Protein AF-A0ABD0UVG2-F1 (afdb_monomer)

Structure (mmCIF, N/CA/C/O backbone):
data_AF-A0ABD0UVG2-F1
#
_entry.id   AF-A0ABD0UVG2-F1
#
loop_
_atom_site.group_PDB
_atom_site.id
_atom_site.type_symbol
_atom_site.label_atom_id
_atom_site.label_alt_id
_atom_site.label_comp_id
_atom_site.label_asym_id
_atom_site.label_entity_id
_atom_site.label_seq_id
_atom_site.pdbx_PDB_ins_code
_atom_site.Cartn_x
_atom_site.Cartn_y
_atom_site.Cartn_z
_atom_site.occupancy
_atom_site.B_iso_or_equiv
_atom_site.auth_seq_id
_atom_site.auth_comp_id
_atom_site.auth_asym_id
_atom_site.auth_atom_id
_atom_site.pdbx_PDB_model_num
ATOM 1 N N . MET A 1 1 ? -1.537 7.803 19.491 1.00 72.62 1 MET A N 1
ATOM 2 C CA . MET A 1 1 ? -2.967 7.511 19.765 1.00 72.62 1 MET A CA 1
ATOM 3 C C . MET A 1 1 ? -3.827 8.510 19.017 1.00 72.62 1 MET A C 1
ATOM 5 O O . MET A 1 1 ? -3.391 9.643 18.845 1.00 72.62 1 MET A O 1
ATOM 9 N N . SER A 1 2 ? -5.019 8.106 18.587 1.00 80.31 2 SER A N 1
ATOM 10 C CA . SER A 1 2 ? -6.024 9.011 18.042 1.00 80.31 2 SER A CA 1
ATOM 11 C C . SER A 1 2 ? -6.599 9.919 19.125 1.00 80.31 2 SER A C 1
ATOM 13 O O . SER A 1 2 ? -6.627 9.557 20.301 1.00 80.31 2 SER A O 1
ATOM 15 N N . HIS A 1 3 ? -7.085 11.099 18.736 1.00 70.06 3 HIS A N 1
ATOM 16 C CA . HIS A 1 3 ? -7.661 12.062 19.682 1.00 70.06 3 HIS A CA 1
ATOM 17 C C . HIS A 1 3 ? -8.883 11.516 20.437 1.00 70.06 3 HIS A C 1
ATOM 19 O O . HIS A 1 3 ? -9.118 11.902 21.576 1.00 70.06 3 HIS A O 1
ATOM 25 N N . ASN A 1 4 ? -9.628 10.587 19.832 1.00 75.12 4 ASN A N 1
ATOM 26 C CA . ASN A 1 4 ? -10.769 9.904 20.450 1.00 75.12 4 ASN A CA 1
ATOM 27 C C . ASN A 1 4 ? -10.404 8.577 21.143 1.00 75.12 4 ASN A C 1
ATOM 29 O O . ASN A 1 4 ? -11.300 7.859 21.573 1.00 75.12 4 ASN A O 1
ATOM 33 N N . GLY A 1 5 ? -9.118 8.215 21.202 1.00 80.62 5 GLY A N 1
ATOM 34 C CA . GLY A 1 5 ? -8.639 6.997 21.858 1.00 80.62 5 GLY A CA 1
ATOM 35 C C . GLY A 1 5 ? -9.024 5.673 21.186 1.00 80.62 5 GLY A C 1
ATOM 36 O O . GLY A 1 5 ? -8.659 4.633 21.718 1.00 80.62 5 GLY A O 1
ATOM 37 N N . LYS A 1 6 ? -9.713 5.687 20.034 1.00 88.62 6 LYS A N 1
ATOM 38 C CA . LYS A 1 6 ? -10.176 4.478 19.324 1.00 88.62 6 LYS A CA 1
ATOM 39 C C . LYS A 1 6 ? -9.066 3.675 18.649 1.00 88.62 6 LYS A C 1
ATOM 41 O O . LYS A 1 6 ? -9.263 2.505 18.339 1.00 88.62 6 LYS A O 1
ATOM 46 N N . PHE A 1 7 ? -7.915 4.281 18.373 1.00 93.88 7 PHE A N 1
ATOM 47 C CA . PHE A 1 7 ? -6.782 3.570 17.788 1.00 93.88 7 PHE A CA 1
ATOM 48 C C . PHE A 1 7 ? -5.443 4.187 18.194 1.00 93.88 7 PHE A C 1
ATOM 50 O O . PHE A 1 7 ? -5.339 5.360 18.562 1.00 93.88 7 PHE A O 1
ATOM 57 N N . SER A 1 8 ? -4.381 3.399 18.112 1.00 96.12 8 SER A N 1
ATOM 58 C CA . SER A 1 8 ? -2.998 3.864 18.170 1.00 96.12 8 SER A CA 1
ATOM 59 C C . SER A 1 8 ? -2.251 3.372 16.940 1.00 96.12 8 SER A C 1
ATOM 61 O O . SER A 1 8 ? -2.665 2.419 16.292 1.00 96.12 8 SER A O 1
ATOM 63 N N . PHE A 1 9 ? -1.176 4.055 16.573 1.00 97.75 9 PHE A N 1
ATOM 64 C CA . PHE A 1 9 ? -0.365 3.655 15.436 1.00 97.75 9 PHE A CA 1
ATOM 65 C C . PHE A 1 9 ? 1.091 4.011 15.681 1.00 97.75 9 PHE A C 1
ATOM 67 O O . PHE A 1 9 ? 1.396 4.880 16.500 1.00 97.75 9 PHE A O 1
ATOM 74 N N . GLY A 1 10 ? 1.964 3.318 14.971 1.00 98.25 10 GLY A N 1
ATOM 75 C CA . GLY A 1 10 ? 3.403 3.494 15.003 1.00 98.25 10 GLY A CA 1
ATOM 76 C C . GLY A 1 10 ? 4.005 2.895 13.745 1.00 98.25 10 GLY A C 1
ATOM 77 O O . GLY A 1 10 ? 3.345 2.146 13.024 1.00 98.25 10 GLY A O 1
ATOM 78 N N . TYR A 1 11 ? 5.243 3.258 13.451 1.00 98.69 11 TYR A N 1
ATOM 79 C CA . TYR A 1 11 ? 5.918 2.802 12.248 1.00 98.69 11 TYR A CA 1
ATOM 80 C C . TYR A 1 11 ? 7.398 2.565 12.522 1.00 98.69 11 TYR A C 1
ATOM 82 O O . TYR A 1 11 ? 7.974 3.091 13.472 1.00 98.69 11 TYR A O 1
ATOM 90 N N . ALA A 1 12 ? 8.031 1.786 11.660 1.00 98.56 12 ALA A N 1
ATOM 91 C CA . ALA A 1 12 ? 9.472 1.631 11.628 1.00 98.56 12 ALA A CA 1
ATOM 92 C C . ALA A 1 12 ? 9.911 1.534 10.173 1.00 98.56 12 ALA A C 1
ATOM 94 O O . ALA A 1 12 ? 9.210 0.955 9.347 1.00 98.56 12 ALA A O 1
ATOM 95 N N . SER A 1 13 ? 11.054 2.131 9.860 1.00 98.06 13 SER A N 1
ATOM 96 C CA . SER A 1 13 ? 11.541 2.214 8.493 1.00 98.06 13 SER A CA 1
ATOM 97 C C . SER A 1 13 ? 13.067 2.150 8.483 1.00 98.06 13 SER A C 1
ATOM 99 O O . SER A 1 13 ? 13.725 2.783 9.315 1.00 98.06 13 SER A O 1
ATOM 101 N N . PHE A 1 14 ? 13.640 1.333 7.604 1.00 96.69 14 PHE A N 1
ATOM 102 C CA . PHE A 1 14 ? 15.073 1.060 7.555 1.00 96.69 14 PHE A CA 1
ATOM 103 C C . PHE A 1 14 ? 15.534 0.836 6.124 1.00 96.69 14 PHE A C 1
ATOM 105 O O . PHE A 1 14 ? 15.000 0.004 5.402 1.00 96.69 14 PHE A O 1
ATOM 112 N N . ARG A 1 15 ? 16.605 1.539 5.748 1.00 97.31 15 ARG A N 1
ATOM 113 C CA . ARG A 1 15 ? 17.217 1.439 4.417 1.00 97.31 15 ARG A CA 1
ATOM 114 C C . ARG A 1 15 ? 17.756 0.040 4.100 1.00 97.31 15 ARG A C 1
ATOM 116 O O . ARG A 1 15 ? 17.917 -0.312 2.934 1.00 97.31 15 ARG A O 1
ATOM 123 N N . GLY A 1 16 ? 18.111 -0.740 5.119 1.00 92.81 16 GLY A N 1
ATOM 124 C CA . GLY A 1 16 ? 18.737 -2.036 4.898 1.00 92.81 16 GLY A CA 1
ATOM 125 C C . GLY A 1 16 ? 20.062 -1.913 4.146 1.00 92.81 16 GLY A C 1
ATOM 126 O O . GLY A 1 16 ? 20.864 -0.999 4.381 1.00 92.81 16 GLY A O 1
ATOM 127 N N . LYS A 1 17 ? 20.291 -2.862 3.235 1.00 93.31 17 LYS A N 1
ATOM 128 C CA . LYS A 1 17 ? 21.516 -2.969 2.426 1.00 93.31 17 LYS A CA 1
ATOM 129 C C . LYS A 1 17 ? 21.462 -2.140 1.136 1.00 93.31 17 LYS A C 1
ATOM 131 O O . LYS A 1 17 ? 22.467 -2.079 0.427 1.00 93.31 17 LYS A O 1
ATOM 136 N N . ARG A 1 18 ? 20.326 -1.506 0.822 1.00 96.38 18 ARG A N 1
ATOM 137 C CA . ARG A 1 18 ? 20.169 -0.670 -0.375 1.00 96.38 18 ARG A CA 1
ATOM 138 C C . ARG A 1 18 ? 20.995 0.625 -0.271 1.00 96.38 18 ARG A C 1
ATOM 140 O O . ARG A 1 18 ? 21.232 1.130 0.832 1.00 96.38 18 ARG A O 1
ATOM 147 N N . PRO A 1 19 ? 21.447 1.188 -1.408 1.00 95.88 19 PRO A N 1
ATOM 148 C CA . PRO A 1 19 ? 22.209 2.438 -1.422 1.00 95.88 19 PRO A CA 1
ATOM 149 C C . PRO A 1 19 ? 21.354 3.663 -1.055 1.00 95.88 19 PRO A C 1
ATOM 151 O O . PRO A 1 19 ? 21.854 4.592 -0.415 1.00 95.88 19 PRO A O 1
ATOM 154 N N . SER A 1 20 ? 20.073 3.653 -1.425 1.00 97.00 20 SER A N 1
ATOM 155 C CA . SER A 1 20 ? 19.074 4.694 -1.165 1.00 97.00 20 SER A CA 1
ATOM 156 C C . SER A 1 20 ? 17.931 4.154 -0.304 1.00 97.00 20 SER A C 1
ATOM 158 O O . SER A 1 20 ? 17.738 2.942 -0.199 1.00 97.00 20 SER A O 1
ATOM 160 N N . MET A 1 21 ? 17.228 5.079 0.354 1.00 98.00 21 MET A N 1
ATOM 161 C CA . MET A 1 21 ? 15.922 4.831 0.955 1.00 98.00 21 MET A CA 1
ATOM 162 C C . MET A 1 21 ? 14.870 5.386 -0.003 1.00 98.00 21 MET A C 1
ATOM 164 O O . MET A 1 21 ? 14.834 6.599 -0.213 1.00 98.00 21 MET A O 1
ATOM 168 N N . GLU A 1 22 ? 14.108 4.501 -0.630 1.00 98.25 22 GLU A N 1
ATOM 169 C CA . GLU A 1 22 ? 13.074 4.816 -1.622 1.00 98.25 22 GLU A CA 1
ATOM 170 C C . GLU A 1 22 ? 11.668 4.515 -1.091 1.00 98.25 22 GLU A C 1
ATOM 172 O O . GLU A 1 22 ? 10.706 5.058 -1.629 1.00 98.25 22 GLU A O 1
ATOM 177 N N . ASP A 1 23 ? 11.563 3.774 0.018 1.00 98.69 23 ASP A N 1
ATOM 178 C CA . ASP A 1 23 ? 10.333 3.641 0.793 1.00 98.69 23 ASP A CA 1
ATOM 179 C C . ASP A 1 23 ? 9.934 4.944 1.498 1.00 98.69 23 ASP A C 1
ATOM 181 O O . ASP A 1 23 ? 10.747 5.636 2.125 1.00 98.69 23 ASP A O 1
ATOM 185 N N . PHE A 1 24 ? 8.628 5.188 1.526 1.00 98.69 24 PHE A N 1
ATOM 186 C CA . PHE A 1 24 ? 7.978 6.192 2.353 1.00 98.69 24 PHE A CA 1
ATOM 187 C C . PHE A 1 24 ? 6.789 5.589 3.102 1.00 98.69 24 PHE A C 1
ATOM 189 O O . PHE A 1 24 ? 6.249 4.541 2.759 1.00 98.69 24 PHE A O 1
ATOM 196 N N . TYR A 1 25 ? 6.341 6.297 4.131 1.00 98.62 25 TYR A N 1
ATOM 197 C CA . TYR A 1 25 ? 5.081 6.031 4.809 1.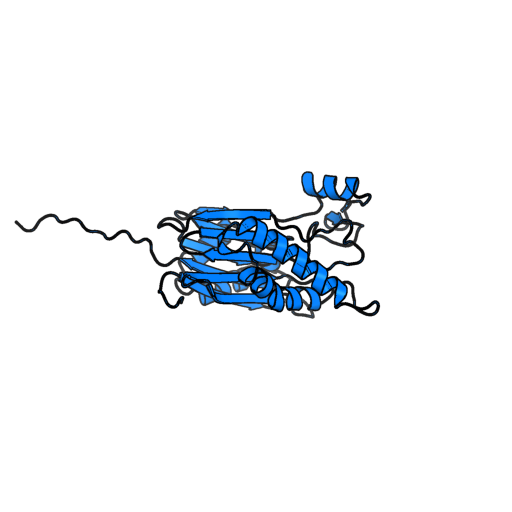00 98.62 25 TYR A CA 1
ATOM 198 C C . TYR A 1 25 ? 4.374 7.353 5.102 1.00 98.62 25 TYR A C 1
ATOM 200 O O . TYR A 1 25 ? 5.003 8.417 5.138 1.00 98.62 25 TYR A O 1
ATOM 208 N N . GLU A 1 26 ? 3.075 7.270 5.360 1.00 98.00 26 GLU A N 1
ATOM 209 C CA . GLU A 1 26 ? 2.272 8.380 5.862 1.00 98.00 26 GLU A CA 1
ATOM 210 C C . GLU A 1 26 ? 1.333 7.867 6.955 1.00 98.00 26 GLU A C 1
ATOM 212 O O . GLU A 1 26 ? 0.691 6.830 6.796 1.00 98.00 26 GLU A O 1
ATOM 217 N N . THR A 1 27 ? 1.271 8.584 8.077 1.00 96.88 27 THR A N 1
ATOM 218 C CA . THR A 1 27 ? 0.314 8.315 9.156 1.00 96.88 27 THR A CA 1
ATOM 219 C C . THR A 1 27 ? -0.308 9.641 9.582 1.00 96.88 27 THR A C 1
ATOM 221 O O . THR A 1 27 ? 0.328 10.472 10.228 1.00 96.88 27 THR A O 1
ATOM 224 N N . ARG A 1 28 ? -1.555 9.869 9.172 1.00 94.44 28 ARG A N 1
ATOM 225 C CA . ARG A 1 28 ? -2.267 11.137 9.344 1.00 94.44 28 ARG A CA 1
ATOM 226 C C . ARG A 1 28 ? -3.621 10.887 9.989 1.00 94.44 28 ARG A C 1
ATOM 228 O O . ARG A 1 28 ? -4.312 9.924 9.671 1.00 94.44 28 ARG A O 1
ATOM 235 N N . ILE A 1 29 ? -4.002 11.778 10.896 1.00 95.06 29 ILE A N 1
ATOM 236 C CA . ILE A 1 29 ? -5.378 11.892 11.376 1.00 95.06 29 ILE A CA 1
ATOM 237 C C . ILE A 1 29 ? -5.939 13.186 10.808 1.00 95.06 29 ILE A C 1
ATOM 239 O O . ILE A 1 29 ? -5.277 14.220 10.880 1.00 95.06 29 ILE A O 1
ATOM 243 N N . ASP A 1 30 ? -7.147 13.119 10.266 1.00 92.69 30 ASP A N 1
ATOM 244 C CA . ASP A 1 30 ? -7.873 14.277 9.762 1.00 92.69 30 ASP A CA 1
ATOM 245 C C . ASP A 1 30 ? -9.304 14.337 10.308 1.00 92.69 30 ASP A C 1
ATOM 247 O O . ASP A 1 30 ? -9.772 13.403 10.966 1.00 92.69 30 ASP A O 1
ATOM 251 N N . GLY A 1 31 ? -9.988 15.448 10.045 1.00 88.62 31 GLY A N 1
ATOM 252 C CA . GLY A 1 31 ? -11.407 15.639 10.316 1.00 88.62 31 GLY A CA 1
ATOM 253 C C . GLY A 1 31 ? -12.158 15.978 9.032 1.00 88.62 31 GLY A C 1
ATOM 254 O O . GLY A 1 31 ? -11.899 17.019 8.434 1.00 88.62 31 GLY A O 1
ATOM 255 N N . VAL A 1 32 ? -13.113 15.139 8.629 1.00 86.19 32 VAL A N 1
ATOM 256 C CA . VAL A 1 32 ? -13.974 15.391 7.462 1.00 86.19 32 VAL A CA 1
ATOM 257 C C . VAL A 1 32 ? -15.425 15.424 7.923 1.00 86.19 32 VAL A C 1
ATOM 259 O O . VAL A 1 32 ? -15.900 14.466 8.520 1.00 86.19 32 VAL A O 1
ATOM 262 N N . ASP A 1 33 ? -16.115 16.546 7.703 1.00 83.69 33 ASP A N 1
ATOM 263 C CA . ASP A 1 33 ? -17.507 16.771 8.132 1.00 83.69 33 ASP A CA 1
ATOM 264 C C . ASP A 1 33 ? -17.783 16.439 9.617 1.00 83.69 33 ASP A C 1
ATOM 266 O O . ASP A 1 33 ? -18.879 16.039 9.999 1.00 83.69 33 ASP A O 1
ATOM 270 N N . GLY A 1 34 ? -16.778 16.639 10.479 1.00 82.25 34 GLY A N 1
ATOM 271 C CA . GLY A 1 34 ? -16.857 16.363 11.919 1.00 82.25 34 GLY A CA 1
ATOM 272 C C . GLY A 1 34 ? -16.498 14.928 12.323 1.00 82.25 34 GLY A C 1
ATOM 273 O O . GLY A 1 34 ? -16.365 14.665 13.518 1.00 82.25 34 GLY A O 1
ATOM 274 N N . GLU A 1 35 ? -16.268 14.029 11.363 1.00 85.06 35 GLU A N 1
ATOM 275 C CA . GLU A 1 35 ? -15.797 12.664 11.600 1.00 85.06 35 GLU A CA 1
ATOM 276 C C . GLU A 1 35 ? -14.268 12.592 11.609 1.00 85.06 35 GLU A C 1
ATOM 278 O O . GLU A 1 35 ? -13.589 13.189 10.771 1.00 85.06 35 GLU A O 1
ATOM 283 N N . ILE A 1 36 ? -13.714 11.829 12.555 1.00 90.69 36 ILE A N 1
ATOM 284 C CA . ILE A 1 36 ? -12.272 11.565 12.620 1.00 90.69 36 ILE A CA 1
ATOM 285 C C . ILE A 1 36 ? -11.919 10.509 11.575 1.00 90.69 36 ILE A C 1
ATOM 287 O O . ILE A 1 36 ? -12.454 9.399 11.608 1.00 90.69 36 ILE A O 1
ATOM 291 N N . VAL A 1 37 ? -10.962 10.837 10.709 1.00 95.06 37 VAL A N 1
ATOM 292 C CA . VAL A 1 37 ? -10.460 9.960 9.651 1.00 95.06 37 VAL A CA 1
ATOM 293 C C . VAL A 1 37 ? -9.016 9.561 9.949 1.00 95.06 37 VAL A C 1
ATOM 295 O O . VAL A 1 37 ? -8.156 10.420 10.143 1.00 95.06 37 VAL A O 1
ATOM 298 N N . GLY A 1 38 ? -8.736 8.259 9.988 1.00 97.44 38 GLY A N 1
ATOM 299 C CA . GLY A 1 38 ? -7.373 7.721 10.046 1.00 97.44 38 GLY A CA 1
ATOM 300 C C . GLY A 1 38 ? -6.858 7.391 8.647 1.00 97.44 38 GLY A C 1
ATOM 301 O O . GLY A 1 38 ? -7.554 6.726 7.887 1.00 97.44 38 GLY A O 1
ATOM 302 N N . LEU A 1 39 ? -5.656 7.847 8.303 1.00 98.38 39 LEU A N 1
ATOM 303 C CA . LEU A 1 39 ? -5.043 7.685 6.984 1.00 98.38 39 LEU A CA 1
ATOM 304 C C . LEU A 1 39 ? -3.641 7.099 7.161 1.00 98.38 39 LEU A C 1
ATOM 306 O O . LEU A 1 39 ? -2.770 7.735 7.757 1.00 98.38 39 LEU A O 1
ATOM 310 N N . PHE A 1 40 ? -3.424 5.888 6.659 1.00 98.81 40 PHE A N 1
ATOM 311 C CA . PHE A 1 40 ? -2.176 5.146 6.836 1.00 98.81 40 PHE A CA 1
ATOM 312 C C . PHE A 1 40 ? -1.702 4.595 5.501 1.00 98.81 40 PHE A C 1
ATOM 314 O O . PHE A 1 40 ? -2.506 4.034 4.764 1.00 98.81 40 PHE A O 1
ATOM 321 N N . GLY A 1 41 ? -0.421 4.734 5.178 1.00 98.75 41 GLY A N 1
ATOM 322 C CA . GLY A 1 41 ? 0.119 4.243 3.915 1.00 98.75 41 GLY A CA 1
ATOM 323 C C . GLY A 1 41 ? 1.580 3.838 4.006 1.00 98.75 41 GLY A C 1
ATOM 324 O O . GLY A 1 41 ? 2.347 4.460 4.741 1.00 98.75 41 GLY A O 1
ATOM 325 N N . VAL A 1 42 ? 1.941 2.814 3.236 1.00 98.94 42 VAL A N 1
ATOM 326 C CA . VAL A 1 42 ? 3.318 2.442 2.896 1.00 98.94 42 VAL A CA 1
ATOM 327 C C . VAL A 1 42 ? 3.468 2.528 1.381 1.00 98.94 42 VAL A C 1
ATOM 329 O O . VAL A 1 42 ? 2.596 2.063 0.645 1.00 98.94 42 VAL A O 1
ATOM 332 N N . PHE A 1 43 ? 4.555 3.154 0.940 1.00 98.88 43 PHE A N 1
ATOM 333 C CA . PHE A 1 43 ? 4.854 3.439 -0.458 1.00 98.88 43 PHE A CA 1
ATOM 334 C C . PHE A 1 43 ? 6.271 2.957 -0.748 1.00 98.88 43 PHE A C 1
ATOM 336 O O . PHE A 1 43 ? 7.231 3.620 -0.361 1.00 98.88 43 PHE A O 1
ATOM 343 N N . ASP A 1 44 ? 6.397 1.794 -1.376 1.00 98.81 44 ASP A N 1
ATOM 344 C CA . ASP A 1 44 ? 7.690 1.253 -1.804 1.00 98.81 44 ASP A CA 1
ATOM 345 C C . ASP A 1 44 ? 8.067 1.892 -3.140 1.00 98.81 44 ASP A C 1
ATOM 347 O O . ASP A 1 44 ? 7.253 1.888 -4.068 1.00 98.81 44 ASP A O 1
ATOM 351 N N . GLY A 1 45 ? 9.226 2.539 -3.208 1.00 98.50 45 GLY A N 1
ATOM 352 C CA . GLY A 1 45 ? 9.683 3.269 -4.383 1.00 98.50 45 GLY A CA 1
ATOM 353 C C . GLY A 1 45 ? 10.705 2.477 -5.187 1.00 98.50 45 GLY A C 1
ATOM 354 O O . GLY A 1 45 ? 11.631 1.891 -4.636 1.00 98.50 45 GLY A O 1
ATOM 355 N N . HIS A 1 46 ? 10.611 2.551 -6.514 1.00 97.62 46 HIS A N 1
ATOM 356 C CA . HIS A 1 46 ? 11.594 1.957 -7.418 1.00 97.62 46 HIS A CA 1
ATOM 357 C C . HIS A 1 46 ? 11.984 2.916 -8.540 1.00 97.62 46 HIS A C 1
ATOM 359 O O . HIS A 1 46 ? 11.224 3.787 -8.960 1.00 97.62 46 HIS A O 1
ATOM 365 N N . GLY A 1 47 ? 13.212 2.772 -9.046 1.00 95.25 47 GLY A N 1
ATOM 366 C CA . GLY A 1 47 ? 13.751 3.694 -10.054 1.00 95.25 47 GLY A CA 1
ATOM 367 C C . GLY A 1 47 ? 14.068 5.094 -9.499 1.00 95.25 47 GLY A C 1
ATOM 368 O O . GLY A 1 47 ? 14.385 6.006 -10.271 1.00 95.25 47 GLY A O 1
ATOM 369 N N . GLY A 1 48 ? 14.048 5.254 -8.171 1.00 95.50 48 GLY A N 1
ATOM 370 C CA . GLY A 1 48 ? 14.219 6.510 -7.450 1.00 95.50 48 GLY A CA 1
ATOM 371 C C . GLY A 1 48 ? 13.027 6.846 -6.546 1.00 95.50 48 GLY A C 1
ATOM 372 O O . GLY A 1 48 ? 11.880 6.555 -6.852 1.00 95.50 48 GLY A O 1
ATOM 373 N N . ALA A 1 49 ? 13.296 7.581 -5.468 1.00 96.44 49 ALA A N 1
ATOM 374 C CA . ALA A 1 49 ? 12.326 7.954 -4.430 1.00 96.44 49 ALA A CA 1
ATOM 375 C C . ALA A 1 49 ? 11.171 8.887 -4.870 1.00 96.44 49 ALA A C 1
ATOM 377 O O . ALA A 1 49 ? 10.217 9.082 -4.121 1.00 96.44 49 ALA A O 1
ATOM 378 N N . ARG A 1 50 ? 11.248 9.507 -6.057 1.00 96.44 50 ARG A N 1
ATOM 379 C CA . ARG A 1 50 ? 10.362 10.624 -6.453 1.00 96.44 50 ARG A CA 1
ATOM 380 C C . ARG A 1 50 ? 8.887 10.241 -6.511 1.00 96.44 50 ARG A C 1
ATOM 382 O O . ARG A 1 50 ? 8.051 11.021 -6.068 1.00 96.44 50 ARG A O 1
ATOM 389 N N . ALA A 1 51 ? 8.572 9.074 -7.073 1.00 97.94 51 ALA A N 1
ATOM 390 C CA . ALA A 1 51 ? 7.190 8.623 -7.196 1.00 97.94 51 ALA A CA 1
ATOM 391 C C . ALA A 1 51 ? 6.584 8.353 -5.813 1.00 97.94 51 ALA A C 1
ATOM 393 O O . ALA A 1 51 ? 5.533 8.901 -5.494 1.00 97.94 51 ALA A O 1
ATOM 394 N N . ALA A 1 52 ? 7.285 7.595 -4.967 1.00 98.56 52 ALA A N 1
ATOM 395 C CA . ALA A 1 52 ? 6.839 7.279 -3.612 1.00 98.56 52 ALA A CA 1
ATOM 396 C C . ALA A 1 52 ? 6.669 8.541 -2.749 1.00 98.56 52 ALA A C 1
ATOM 398 O O . ALA A 1 52 ? 5.651 8.709 -2.073 1.00 98.56 52 ALA A O 1
ATOM 399 N N . GLU A 1 53 ? 7.616 9.481 -2.835 1.00 98.25 53 GLU A N 1
ATOM 400 C CA . GLU A 1 53 ? 7.529 10.773 -2.151 1.00 98.25 53 GLU A CA 1
ATOM 401 C C . GLU A 1 53 ? 6.319 11.593 -2.623 1.00 98.25 53 GLU A C 1
ATOM 403 O O . GLU A 1 53 ? 5.593 12.160 -1.802 1.00 98.25 53 GLU A O 1
ATOM 408 N N . TYR A 1 54 ? 6.064 11.629 -3.934 1.00 98.44 54 TYR A N 1
ATOM 409 C CA . TYR A 1 54 ? 4.917 12.336 -4.498 1.00 98.44 54 TYR A CA 1
ATOM 410 C C . TYR A 1 54 ? 3.593 11.716 -4.038 1.00 98.44 54 TYR A C 1
ATOM 412 O O . TYR A 1 54 ? 2.700 12.421 -3.566 1.00 98.44 54 TYR A O 1
ATOM 420 N N . VAL A 1 55 ? 3.464 10.389 -4.126 1.00 98.69 55 VAL A N 1
ATOM 421 C CA . VAL A 1 55 ? 2.254 9.674 -3.699 1.00 98.69 55 VAL A CA 1
ATOM 422 C C . VAL A 1 55 ? 1.980 9.940 -2.220 1.00 98.69 55 VAL A C 1
ATOM 424 O O . VAL A 1 55 ? 0.867 10.340 -1.878 1.00 98.69 55 VAL A O 1
ATOM 427 N N . LYS A 1 56 ? 3.002 9.844 -1.360 1.00 98.38 56 LYS A N 1
ATOM 428 C CA . LYS A 1 56 ? 2.905 10.194 0.064 1.00 98.38 56 LYS A CA 1
ATOM 429 C C . LYS A 1 56 ? 2.331 11.602 0.281 1.00 98.38 56 LYS A C 1
ATOM 431 O O . LYS A 1 56 ? 1.433 11.784 1.100 1.00 98.38 56 LYS A O 1
ATOM 436 N N . GLN A 1 57 ? 2.842 12.603 -0.438 1.00 98.19 57 GLN A N 1
ATOM 437 C CA . GLN A 1 57 ? 2.462 14.010 -0.246 1.00 98.19 57 GLN A CA 1
ATOM 438 C C . GLN A 1 57 ? 1.047 14.334 -0.753 1.00 98.19 57 GLN A C 1
ATOM 440 O O . GLN A 1 57 ? 0.359 15.189 -0.184 1.00 98.19 57 GLN A O 1
ATOM 445 N N . HIS A 1 58 ? 0.604 13.668 -1.821 1.00 98.62 58 HIS A N 1
ATOM 446 C CA . HIS A 1 58 ? -0.574 14.089 -2.578 1.00 98.62 58 HIS A CA 1
ATOM 447 C C . HIS A 1 58 ? -1.781 13.157 -2.442 1.00 98.62 58 HIS A C 1
ATOM 449 O O . HIS A 1 58 ? -2.910 13.651 -2.442 1.00 98.62 58 HIS A O 1
ATOM 455 N N . LEU A 1 59 ? -1.583 11.845 -2.272 1.00 98.75 59 LEU A N 1
ATOM 456 C CA . LEU A 1 59 ? -2.661 10.857 -2.384 1.00 98.75 59 LEU A CA 1
ATOM 457 C C . LEU A 1 59 ? -3.798 11.098 -1.388 1.00 98.75 59 LEU A C 1
ATOM 459 O O . LEU A 1 59 ? -4.959 11.226 -1.777 1.00 98.75 59 LEU A O 1
ATOM 463 N N . PHE A 1 60 ? -3.472 11.213 -0.099 1.00 98.44 60 PHE A N 1
ATOM 464 C CA . PHE A 1 60 ? -4.496 11.430 0.921 1.00 98.44 60 PHE A CA 1
ATOM 465 C C . PHE A 1 60 ? -5.160 12.797 0.812 1.00 98.44 60 PHE A C 1
ATOM 467 O O . PHE A 1 60 ? -6.362 12.903 1.032 1.00 98.44 60 PHE A O 1
ATOM 474 N N . SER A 1 61 ? -4.421 13.828 0.402 1.00 97.69 61 SER A N 1
ATOM 475 C CA . SER A 1 61 ? -4.995 15.150 0.139 1.00 97.69 61 SER A CA 1
ATOM 476 C C . SER A 1 61 ? -5.972 15.113 -1.043 1.00 97.69 61 SER A C 1
ATOM 478 O O . SER A 1 61 ? -7.033 15.730 -0.978 1.00 97.69 61 SER A O 1
ATOM 480 N N . ASN A 1 62 ? -5.661 14.360 -2.100 1.00 98.38 62 ASN A N 1
ATOM 481 C CA . ASN A 1 62 ? -6.565 14.143 -3.229 1.00 98.38 62 ASN A CA 1
ATOM 482 C C . ASN A 1 62 ? -7.823 13.360 -2.820 1.00 98.38 62 ASN A C 1
ATOM 484 O O . ASN A 1 62 ? -8.906 13.660 -3.323 1.00 98.38 62 ASN A O 1
ATOM 488 N N . LEU A 1 63 ? -7.696 12.413 -1.885 1.00 98.31 63 LEU A N 1
ATOM 489 C CA . LEU A 1 63 ? -8.808 11.618 -1.365 1.00 98.31 63 LEU A CA 1
ATOM 490 C C . LEU A 1 63 ? -9.760 12.423 -0.469 1.00 98.31 63 LEU A C 1
ATOM 492 O O . LEU A 1 63 ? -10.958 12.449 -0.737 1.00 98.31 63 LEU A O 1
ATOM 496 N N . ILE A 1 64 ? -9.257 13.081 0.581 1.00 96.75 64 ILE A N 1
ATOM 497 C CA . ILE A 1 64 ? -10.118 13.777 1.561 1.00 96.75 64 ILE A CA 1
ATOM 498 C C . ILE A 1 64 ? -10.901 14.937 0.935 1.00 96.75 64 ILE A C 1
ATOM 500 O O . ILE A 1 64 ? -12.001 15.251 1.371 1.00 96.75 64 ILE A O 1
ATOM 504 N N . ASN A 1 65 ? -10.346 15.559 -0.109 1.00 96.00 65 ASN A N 1
ATOM 505 C CA . ASN A 1 65 ? -10.995 16.647 -0.840 1.00 96.00 65 ASN A CA 1
ATOM 506 C C . ASN A 1 65 ? -11.884 16.139 -1.989 1.00 96.00 65 ASN A C 1
ATOM 508 O O . ASN A 1 65 ? -12.409 16.942 -2.765 1.00 96.00 65 ASN A O 1
ATOM 512 N N . HIS A 1 66 ? -12.027 14.821 -2.158 1.00 97.62 66 HIS A N 1
ATOM 513 C CA . HIS A 1 66 ? -12.806 14.259 -3.249 1.00 97.62 66 HIS A CA 1
ATOM 514 C C . HIS A 1 66 ? -14.316 14.432 -2.993 1.00 97.62 66 HIS A C 1
ATOM 516 O O . HIS A 1 66 ? -14.796 14.048 -1.927 1.00 97.62 66 HIS A O 1
ATOM 522 N N . PRO A 1 67 ? -15.122 14.900 -3.970 1.00 96.38 67 PRO A N 1
ATOM 523 C CA . PRO A 1 67 ? -16.561 15.129 -3.775 1.00 96.38 67 PRO A CA 1
ATOM 524 C C . PRO A 1 67 ? -17.357 13.886 -3.357 1.00 96.38 67 PRO A C 1
ATOM 526 O O . PRO A 1 67 ? -18.425 13.997 -2.759 1.00 96.38 67 PRO A O 1
ATOM 529 N N . LYS A 1 68 ? -16.848 12.693 -3.690 1.00 97.12 68 LYS A N 1
ATOM 530 C CA . LYS A 1 68 ? -17.470 11.415 -3.322 1.00 97.12 68 LYS A CA 1
ATOM 531 C C . LYS A 1 68 ? -16.984 10.845 -1.988 1.00 97.12 68 LYS A C 1
ATOM 533 O O . LYS A 1 68 ? -17.438 9.771 -1.627 1.00 97.12 68 LYS A O 1
ATOM 538 N N . PHE A 1 69 ? -16.093 11.513 -1.250 1.00 96.69 69 PHE A N 1
ATOM 539 C CA . PHE A 1 69 ? -15.493 10.947 -0.034 1.00 96.69 69 PHE A CA 1
ATOM 540 C C . PHE A 1 69 ? -16.549 10.434 0.967 1.00 96.69 69 PHE A C 1
ATOM 542 O O . PHE A 1 69 ? -16.462 9.294 1.411 1.00 96.69 69 PHE A O 1
ATOM 549 N N . ASN A 1 70 ? -17.603 11.216 1.228 1.00 93.50 70 ASN A N 1
ATOM 550 C CA . ASN A 1 70 ? -18.668 10.840 2.173 1.00 93.50 70 ASN A CA 1
ATOM 551 C C . ASN A 1 70 ? -19.813 10.017 1.562 1.00 93.50 70 ASN A C 1
ATOM 553 O O . ASN A 1 70 ? -20.621 9.456 2.297 1.00 93.50 70 ASN A O 1
ATOM 557 N N . THR A 1 71 ? -19.919 9.949 0.232 1.00 95.00 71 THR A N 1
ATOM 558 C CA . THR A 1 71 ? -21.061 9.313 -0.457 1.00 95.00 71 THR A CA 1
ATOM 559 C C . THR A 1 71 ? -20.701 7.983 -1.109 1.00 95.00 71 THR A C 1
ATOM 561 O O . THR A 1 71 ? -21.498 7.051 -1.078 1.00 95.00 71 THR A O 1
ATOM 564 N N . ASP A 1 72 ? -19.497 7.878 -1.664 1.00 97.31 72 ASP A N 1
ATOM 565 C CA . ASP A 1 72 ? -18.938 6.683 -2.285 1.00 97.31 72 ASP A CA 1
ATOM 566 C C . ASP A 1 72 ? -17.406 6.717 -2.172 1.00 97.31 72 ASP A C 1
ATOM 568 O O . ASP A 1 72 ? -16.671 7.083 -3.097 1.00 97.31 72 ASP A O 1
ATOM 572 N N . ILE A 1 73 ? -16.927 6.351 -0.983 1.00 97.06 73 ILE A N 1
ATOM 573 C CA . ILE A 1 73 ? -15.505 6.382 -0.641 1.00 97.06 73 ILE A CA 1
ATOM 574 C C . ILE A 1 73 ? -14.665 5.423 -1.499 1.00 97.06 73 ILE A C 1
ATOM 576 O O . ILE A 1 73 ? -13.504 5.720 -1.760 1.00 97.06 73 ILE A O 1
ATOM 580 N N . LYS A 1 74 ? -15.226 4.310 -1.998 1.00 98.44 74 LYS A N 1
ATOM 581 C CA . LYS A 1 74 ? -14.486 3.380 -2.872 1.00 98.44 74 LYS A CA 1
ATOM 582 C C . LYS A 1 74 ? -14.193 4.029 -4.216 1.00 98.44 74 LYS A C 1
ATOM 584 O O . LYS A 1 74 ? -13.041 4.031 -4.646 1.00 98.44 74 LYS A O 1
ATOM 589 N N . SER A 1 75 ? -15.201 4.661 -4.822 1.00 98.44 75 SER A N 1
ATOM 590 C CA . SER A 1 75 ? -14.986 5.480 -6.018 1.00 98.44 75 SER A CA 1
ATOM 591 C C . SER A 1 75 ? -14.023 6.633 -5.741 1.00 98.44 75 SER A C 1
ATOM 593 O O . SER A 1 75 ? -13.150 6.899 -6.557 1.00 98.44 75 SER A O 1
ATOM 595 N N . ALA A 1 76 ? -14.131 7.297 -4.584 1.00 98.50 76 ALA A N 1
ATOM 596 C CA . ALA A 1 76 ? -13.215 8.376 -4.216 1.00 98.50 76 ALA A CA 1
ATOM 597 C C . ALA A 1 76 ? -11.753 7.911 -4.106 1.00 98.50 76 ALA A C 1
ATOM 599 O O . ALA A 1 76 ? -10.862 8.624 -4.559 1.00 98.50 76 ALA A O 1
ATOM 600 N N . ILE A 1 77 ? -11.504 6.724 -3.545 1.00 98.75 77 ILE A N 1
ATOM 601 C CA . ILE A 1 77 ? -10.170 6.116 -3.484 1.00 98.75 77 ILE A CA 1
ATOM 602 C C . ILE A 1 77 ? -9.657 5.828 -4.897 1.00 98.75 77 ILE A C 1
ATOM 604 O O . ILE A 1 77 ? -8.572 6.290 -5.241 1.00 98.75 77 ILE A O 1
ATOM 608 N N . ALA A 1 78 ? -10.432 5.134 -5.735 1.00 98.75 78 ALA A N 1
ATOM 609 C CA . ALA A 1 78 ? -10.018 4.829 -7.106 1.00 98.75 78 ALA A CA 1
ATOM 610 C C . ALA A 1 78 ? -9.725 6.105 -7.925 1.00 98.75 78 ALA A C 1
ATOM 612 O O . ALA A 1 78 ? -8.682 6.208 -8.577 1.00 98.75 78 ALA A O 1
ATOM 613 N N . ASP A 1 79 ? -10.598 7.114 -7.829 1.00 98.75 79 ASP A N 1
ATOM 614 C CA . ASP A 1 79 ? -10.436 8.413 -8.489 1.00 98.75 79 ASP A CA 1
ATOM 615 C C . ASP A 1 79 ? -9.188 9.155 -7.959 1.00 98.75 79 ASP A C 1
ATOM 617 O O . ASP A 1 79 ? -8.418 9.715 -8.744 1.00 98.75 79 ASP A O 1
ATOM 621 N N . ALA A 1 80 ? -8.930 9.129 -6.644 1.00 98.81 80 ALA A N 1
ATOM 622 C CA . ALA A 1 80 ? -7.762 9.768 -6.034 1.00 98.81 80 ALA A CA 1
ATOM 623 C C . ALA A 1 80 ? -6.438 9.104 -6.445 1.00 98.81 80 ALA A C 1
ATOM 625 O O . ALA A 1 80 ? -5.463 9.813 -6.708 1.00 98.81 80 ALA A O 1
ATOM 626 N N . TYR A 1 81 ? -6.402 7.772 -6.547 1.00 98.81 81 TYR A N 1
ATOM 627 C CA . TYR A 1 81 ? -5.244 7.019 -7.040 1.00 98.81 81 TYR A CA 1
ATOM 628 C C . TYR A 1 81 ? -4.918 7.416 -8.486 1.00 98.81 81 TYR A C 1
ATOM 630 O O . TYR A 1 81 ? -3.826 7.915 -8.767 1.00 98.81 81 TYR A O 1
ATOM 638 N N . ASN A 1 82 ? -5.901 7.315 -9.385 1.00 98.56 82 ASN A N 1
ATOM 639 C CA . ASN A 1 82 ? -5.744 7.675 -10.797 1.00 98.56 82 ASN A CA 1
ATOM 640 C C . ASN A 1 82 ? -5.355 9.147 -10.995 1.00 98.56 82 ASN A C 1
ATOM 642 O O . ASN A 1 82 ? -4.522 9.478 -11.847 1.00 98.56 82 ASN A O 1
ATOM 646 N N . ARG A 1 83 ? -5.943 10.047 -10.199 1.00 98.62 83 ARG A N 1
ATOM 647 C CA . ARG A 1 83 ? -5.611 11.473 -10.218 1.00 98.62 83 ARG A CA 1
ATOM 648 C C . ARG A 1 83 ? -4.167 11.715 -9.791 1.00 98.62 83 ARG A C 1
ATOM 650 O O . ARG A 1 83 ? -3.458 12.429 -10.492 1.00 98.62 83 ARG A O 1
ATOM 657 N N . THR A 1 84 ? -3.737 11.114 -8.684 1.00 98.81 84 THR A N 1
ATOM 658 C CA . THR A 1 84 ? -2.382 11.288 -8.140 1.00 98.81 84 THR A CA 1
ATOM 659 C C . THR A 1 84 ? -1.327 10.768 -9.115 1.00 98.81 84 THR A C 1
ATOM 661 O O . THR A 1 84 ? -0.340 11.453 -9.369 1.00 98.81 84 THR A O 1
ATOM 664 N N . ASP A 1 85 ? -1.573 9.612 -9.736 1.00 98.69 85 ASP A N 1
ATOM 665 C CA . ASP A 1 85 ? -0.720 9.060 -10.792 1.00 98.69 85 ASP A CA 1
ATOM 666 C C . ASP A 1 85 ? -0.630 10.000 -12.006 1.00 98.69 85 ASP A C 1
ATOM 668 O O . ASP A 1 85 ? 0.459 10.356 -12.460 1.00 98.69 85 ASP A O 1
ATOM 672 N N . SER A 1 86 ? -1.775 10.493 -12.485 1.00 98.00 86 SER A N 1
ATOM 673 C CA . SER A 1 86 ? -1.831 11.430 -13.614 1.00 98.00 86 SER A CA 1
ATOM 674 C C . SER A 1 86 ? -1.116 12.754 -13.324 1.00 98.00 86 SER A C 1
ATOM 676 O O . SER A 1 86 ? -0.473 13.319 -14.210 1.00 98.00 86 SER A O 1
ATOM 678 N N . GLU A 1 87 ? -1.242 13.282 -12.106 1.00 97.88 87 GLU A N 1
ATOM 679 C CA . GLU A 1 87 ? -0.572 14.510 -11.671 1.00 97.88 87 GLU A CA 1
ATOM 680 C C . GLU A 1 87 ? 0.948 14.303 -11.559 1.00 97.88 87 GLU A C 1
ATOM 682 O O . GLU A 1 87 ? 1.706 15.117 -12.098 1.00 97.88 87 GLU A O 1
ATOM 687 N N . PHE A 1 88 ? 1.397 13.176 -10.991 1.00 97.50 88 PHE A N 1
ATOM 688 C CA . PHE A 1 88 ? 2.813 12.800 -10.960 1.00 97.50 88 PHE A CA 1
ATOM 689 C C . PHE A 1 88 ? 3.396 12.723 -12.377 1.00 97.50 88 PHE A C 1
ATOM 691 O O . PHE A 1 88 ? 4.362 13.422 -12.694 1.00 97.50 88 PHE A O 1
ATOM 698 N N . LEU A 1 89 ? 2.755 11.971 -13.278 1.00 95.88 89 LEU A N 1
ATOM 699 C CA . LEU A 1 89 ? 3.201 11.812 -14.664 1.00 95.88 89 LEU A CA 1
ATOM 700 C C . LEU A 1 89 ? 3.236 13.129 -15.457 1.00 95.88 89 LEU A C 1
ATOM 702 O O . LEU A 1 89 ? 3.981 13.224 -16.431 1.00 95.88 89 LEU A O 1
ATOM 706 N N . ARG A 1 90 ? 2.453 14.145 -15.078 1.00 94.56 90 ARG A N 1
ATOM 707 C CA . ARG A 1 90 ? 2.511 15.489 -15.687 1.00 94.56 90 ARG A CA 1
ATOM 708 C C . ARG A 1 90 ? 3.600 16.374 -15.086 1.00 94.56 90 ARG A C 1
ATOM 710 O O . ARG A 1 90 ? 4.098 17.258 -15.776 1.00 94.56 90 ARG A O 1
ATOM 717 N N . SER A 1 91 ? 3.933 16.172 -13.812 1.00 90.38 91 SER A N 1
ATOM 718 C CA . SER A 1 91 ? 4.971 16.937 -13.104 1.00 90.38 91 SER A CA 1
ATOM 719 C C . SER A 1 91 ? 6.393 16.560 -13.538 1.00 90.38 91 SER A C 1
ATOM 721 O O . SER A 1 91 ? 7.328 17.358 -13.478 1.00 90.38 91 SER A O 1
ATOM 723 N N . GLU A 1 92 ? 6.544 15.328 -13.999 1.00 85.31 92 GLU A N 1
ATOM 724 C CA . GLU A 1 92 ? 7.787 14.729 -14.451 1.00 85.31 92 GLU A CA 1
ATOM 725 C C . GLU A 1 92 ? 8.165 15.208 -15.869 1.00 85.31 92 GLU A C 1
ATOM 727 O O . GLU A 1 92 ? 7.322 15.324 -16.759 1.00 85.31 92 GLU A O 1
ATOM 732 N N . ASN A 1 93 ? 9.456 15.463 -16.099 1.00 75.88 93 ASN A N 1
ATOM 733 C CA . ASN A 1 93 ? 9.985 15.883 -17.398 1.00 75.88 93 ASN A CA 1
ATOM 734 C C . ASN A 1 93 ? 10.776 14.742 -18.068 1.00 75.88 93 ASN A C 1
ATOM 736 O O . ASN A 1 93 ? 11.138 13.762 -17.424 1.00 75.88 93 ASN A O 1
ATOM 740 N N . ASN A 1 94 ? 11.097 14.880 -19.359 1.00 67.75 94 ASN A N 1
ATOM 741 C CA . ASN A 1 94 ? 11.806 13.844 -20.134 1.00 67.75 94 ASN A CA 1
ATOM 742 C C . ASN A 1 94 ? 13.244 13.541 -19.654 1.00 67.75 94 ASN A C 1
ATOM 744 O O . ASN A 1 94 ? 13.892 12.670 -20.226 1.00 67.75 94 ASN A O 1
ATOM 748 N N . GLN A 1 95 ? 13.775 14.273 -18.669 1.00 65.81 95 GLN A N 1
ATOM 749 C CA . GLN A 1 95 ? 15.113 14.046 -18.110 1.00 65.81 95 GLN A CA 1
ATOM 750 C C . GLN A 1 95 ? 15.081 13.254 -16.799 1.00 65.81 95 GLN A C 1
ATOM 752 O O . GLN A 1 95 ? 16.127 12.792 -16.339 1.00 65.81 95 GLN A O 1
ATOM 757 N N . SER A 1 96 ? 13.909 13.104 -16.183 1.00 71.50 96 SER A N 1
ATOM 758 C CA . SER A 1 96 ? 13.753 12.278 -14.996 1.00 71.50 96 SER A CA 1
ATOM 759 C C . SER A 1 96 ? 13.949 10.798 -15.314 1.00 71.50 96 SER A C 1
ATOM 761 O O . SER A 1 96 ? 13.552 10.313 -16.374 1.00 71.50 96 SER A O 1
ATOM 763 N N . ARG A 1 97 ? 14.527 10.061 -14.360 1.00 77.94 97 ARG A N 1
ATOM 764 C CA . ARG A 1 97 ? 14.485 8.594 -14.380 1.00 77.94 97 ARG A CA 1
ATOM 765 C C . ARG A 1 97 ? 13.032 8.129 -14.297 1.00 77.94 97 ARG A C 1
ATOM 767 O O . ARG A 1 97 ? 12.221 8.795 -13.658 1.00 77.94 97 ARG A O 1
ATOM 774 N N . ASP A 1 98 ? 12.736 6.999 -14.931 1.00 90.69 98 ASP A N 1
ATOM 775 C CA . ASP A 1 98 ? 11.417 6.377 -14.847 1.00 90.69 98 ASP A CA 1
ATOM 776 C C . ASP A 1 98 ? 11.250 5.769 -13.450 1.00 90.69 98 ASP A C 1
ATOM 778 O O . ASP A 1 98 ? 11.738 4.674 -13.174 1.00 90.69 98 ASP A O 1
ATOM 782 N N . ALA A 1 99 ? 10.692 6.570 -12.544 1.00 95.81 99 ALA A N 1
ATOM 783 C CA . ALA A 1 99 ? 10.428 6.192 -11.168 1.00 95.81 99 ALA A CA 1
ATOM 784 C C . ALA A 1 99 ? 8.975 5.740 -11.026 1.00 95.81 99 ALA A C 1
ATOM 786 O O . ALA A 1 99 ? 8.070 6.307 -11.653 1.00 95.81 99 ALA A O 1
ATOM 787 N N . GLY A 1 100 ? 8.759 4.771 -10.150 1.00 98.25 100 GLY A N 1
ATOM 788 C CA . GLY A 1 100 ? 7.438 4.303 -9.787 1.00 98.25 100 GLY A CA 1
ATOM 789 C C . GLY A 1 100 ? 7.345 3.974 -8.310 1.00 98.25 100 GLY A C 1
ATOM 790 O O . GLY A 1 100 ? 8.321 4.083 -7.561 1.00 98.25 100 GLY A O 1
ATOM 791 N N . SER A 1 101 ? 6.131 3.670 -7.871 1.00 98.75 101 SER A N 1
ATOM 792 C CA . SER A 1 101 ? 5.894 3.293 -6.487 1.00 98.75 101 SER A CA 1
ATOM 793 C C . SER A 1 101 ? 4.667 2.414 -6.321 1.00 98.75 101 SER A C 1
ATOM 795 O O . SER A 1 101 ? 3.656 2.583 -7.008 1.00 98.75 101 SER A O 1
ATOM 797 N N . THR A 1 102 ? 4.752 1.493 -5.371 1.00 98.88 102 THR A N 1
ATOM 798 C CA . THR A 1 102 ? 3.594 0.793 -4.822 1.00 98.88 102 THR A CA 1
ATOM 799 C C . THR A 1 102 ? 2.829 1.706 -3.857 1.00 98.88 102 THR A C 1
ATOM 801 O O . THR A 1 102 ? 3.320 2.744 -3.416 1.00 98.88 102 THR A O 1
ATOM 804 N N . ALA A 1 103 ? 1.609 1.325 -3.503 1.00 98.81 103 ALA A N 1
ATOM 805 C CA . ALA A 1 103 ? 0.914 1.905 -2.366 1.00 98.81 103 ALA A CA 1
ATOM 806 C C . ALA A 1 103 ? 0.042 0.844 -1.707 1.00 98.81 103 ALA A C 1
ATOM 808 O O . ALA A 1 103 ? -0.869 0.313 -2.341 1.00 98.81 103 ALA A O 1
ATOM 809 N N . SER A 1 104 ? 0.280 0.595 -0.424 1.00 98.88 104 SER A N 1
ATOM 810 C CA . SER A 1 104 ? -0.655 -0.123 0.437 1.00 98.88 104 SER A CA 1
ATOM 811 C C . SER A 1 104 ? -1.185 0.856 1.469 1.00 98.88 104 SER A C 1
ATOM 813 O O . SER A 1 104 ? -0.434 1.347 2.315 1.00 98.88 104 SER A O 1
ATOM 815 N N . THR A 1 105 ? -2.465 1.207 1.359 1.00 98.88 105 THR A N 1
ATOM 816 C CA . THR A 1 105 ? -3.091 2.237 2.197 1.00 98.88 105 THR A CA 1
ATOM 817 C C . THR A 1 105 ? -4.297 1.707 2.947 1.00 98.88 105 THR A C 1
ATOM 819 O O . THR A 1 105 ? -4.997 0.822 2.462 1.00 98.88 105 THR A O 1
ATOM 822 N N . ALA A 1 106 ? -4.566 2.297 4.105 1.00 98.81 106 ALA A N 1
ATOM 823 C CA . ALA A 1 106 ? -5.758 2.067 4.892 1.00 98.81 106 ALA A CA 1
ATOM 824 C C . ALA A 1 106 ? -6.397 3.394 5.313 1.00 98.81 106 ALA A C 1
ATOM 826 O O . ALA A 1 106 ? -5.722 4.296 5.816 1.00 98.81 106 ALA A O 1
ATOM 827 N N . VAL A 1 107 ? -7.710 3.488 5.117 1.00 98.44 107 VAL A N 1
ATOM 828 C CA . VAL A 1 107 ? -8.534 4.655 5.432 1.00 98.44 107 VAL A CA 1
ATOM 829 C C . VAL A 1 107 ? -9.609 4.227 6.421 1.00 98.44 107 VAL A C 1
ATOM 831 O O . VAL A 1 107 ? -10.464 3.407 6.095 1.00 98.44 107 VAL A O 1
ATOM 834 N N . LEU A 1 108 ? -9.555 4.767 7.634 1.00 97.50 108 LEU A N 1
ATOM 835 C CA . LEU A 1 108 ? -10.516 4.505 8.698 1.00 97.50 108 LEU A CA 1
ATOM 836 C C . LEU A 1 108 ? -11.501 5.672 8.802 1.00 97.50 108 LEU A C 1
ATOM 838 O O . LEU A 1 108 ? -11.090 6.770 9.170 1.00 97.50 108 LEU A O 1
ATOM 842 N N . VAL A 1 109 ? -12.785 5.427 8.533 1.00 94.50 109 VAL A N 1
ATOM 843 C CA . VAL A 1 109 ? -13.880 6.396 8.718 1.00 94.50 109 VAL A CA 1
ATOM 844 C C . VAL A 1 109 ? -14.955 5.754 9.589 1.00 94.50 109 VAL A C 1
ATOM 846 O O . VAL A 1 109 ? -15.565 4.761 9.194 1.00 94.50 109 VAL A O 1
ATOM 849 N N . GLY A 1 110 ? -15.186 6.298 10.785 1.00 91.94 110 GLY A N 1
ATOM 850 C CA . GLY A 1 110 ? -16.052 5.652 11.773 1.00 91.94 110 GLY A CA 1
ATOM 851 C C . GLY A 1 110 ? -15.468 4.309 12.230 1.00 91.94 110 GLY A C 1
ATOM 852 O O . GLY A 1 110 ? -14.420 4.279 12.875 1.00 91.94 110 GLY A O 1
ATOM 853 N N . ASP A 1 111 ? -16.154 3.214 11.910 1.00 93.69 111 ASP A N 1
ATOM 854 C CA . ASP A 1 111 ? -15.732 1.819 12.105 1.00 93.69 111 ASP A CA 1
ATOM 855 C C . ASP A 1 111 ? -15.362 1.114 10.786 1.00 93.69 111 ASP A C 1
ATOM 857 O O . ASP A 1 111 ? -15.022 -0.066 10.786 1.00 93.69 111 ASP A O 1
ATOM 861 N N . ARG A 1 112 ? -15.399 1.821 9.652 1.00 96.50 112 ARG A N 1
ATOM 862 C CA . ARG A 1 112 ? -15.110 1.264 8.327 1.00 96.50 112 ARG A CA 1
ATOM 863 C C . ARG A 1 112 ? -13.636 1.441 7.998 1.00 96.50 112 ARG A C 1
ATOM 865 O O . ARG A 1 112 ? -13.156 2.571 7.903 1.00 96.50 112 ARG A O 1
ATOM 872 N N . LEU A 1 113 ? -12.931 0.334 7.795 1.00 98.38 113 LEU A N 1
ATOM 873 C CA . LEU A 1 113 ? -11.539 0.284 7.365 1.00 98.38 113 LEU A CA 1
ATOM 874 C C . LEU A 1 113 ? -11.482 -0.099 5.885 1.00 98.38 113 LEU A C 1
ATOM 876 O O . LEU A 1 113 ? -11.738 -1.246 5.524 1.00 98.38 113 LEU A O 1
ATOM 880 N N . LEU A 1 114 ? -11.131 0.852 5.026 1.00 98.75 114 LEU A N 1
ATOM 881 C CA . LEU A 1 114 ? -10.918 0.602 3.604 1.00 98.75 114 LEU A CA 1
ATOM 882 C C . LEU A 1 114 ? -9.434 0.424 3.333 1.00 98.75 114 LEU A C 1
ATOM 884 O O . LEU A 1 114 ? -8.660 1.358 3.528 1.00 98.75 114 LEU A O 1
ATOM 888 N N . VAL A 1 115 ? -9.054 -0.759 2.868 1.00 98.88 115 VAL A N 1
ATOM 889 C CA . VAL A 1 115 ? -7.694 -1.078 2.445 1.00 98.88 115 VAL A CA 1
ATOM 890 C C . VAL A 1 115 ? -7.635 -1.034 0.930 1.00 98.88 115 VAL A C 1
ATOM 892 O O . VAL A 1 115 ? -8.430 -1.689 0.264 1.00 98.88 115 VAL A O 1
ATOM 895 N N . ALA A 1 116 ? -6.703 -0.261 0.387 1.00 98.88 116 ALA A N 1
ATOM 896 C CA . ALA A 1 116 ? -6.488 -0.129 -1.046 1.00 98.88 116 ALA A CA 1
ATOM 897 C C . ALA A 1 116 ? -5.029 -0.429 -1.380 1.00 98.88 116 ALA A C 1
ATOM 899 O O . ALA A 1 116 ? -4.133 0.110 -0.722 1.00 98.88 116 ALA A O 1
ATOM 900 N N . ASN A 1 117 ? -4.806 -1.285 -2.380 1.00 98.88 117 ASN A N 1
ATOM 901 C CA . ASN A 1 117 ? -3.475 -1.755 -2.749 1.00 98.88 117 ASN A CA 1
ATOM 902 C C . ASN A 1 117 ? -3.174 -1.572 -4.239 1.00 98.88 117 ASN A C 1
ATOM 904 O O . ASN A 1 117 ? -4.003 -1.890 -5.091 1.00 98.88 117 ASN A O 1
ATOM 908 N N . VAL A 1 118 ? -1.955 -1.130 -4.537 1.00 98.81 118 VAL A N 1
ATOM 909 C CA . VAL A 1 118 ? -1.319 -1.089 -5.859 1.00 98.81 118 VAL A CA 1
ATOM 910 C C . VAL A 1 118 ? 0.118 -1.574 -5.679 1.00 98.81 118 VAL A C 1
ATOM 912 O O . VAL A 1 118 ? 0.850 -1.015 -4.870 1.00 98.81 118 VAL A O 1
ATOM 915 N N . GLY A 1 119 ? 0.535 -2.590 -6.433 1.00 98.75 119 GLY A N 1
ATOM 916 C CA . GLY A 1 119 ? 1.859 -3.206 -6.286 1.00 98.75 119 GLY A CA 1
ATOM 917 C C . GLY A 1 119 ? 1.880 -4.353 -5.278 1.00 98.75 119 GLY A C 1
ATOM 918 O O . GLY A 1 119 ? 0.858 -5.004 -5.059 1.00 98.75 119 GLY A O 1
ATOM 919 N N . ASP A 1 120 ? 3.048 -4.635 -4.715 1.00 98.56 120 ASP A N 1
ATOM 920 C CA . ASP A 1 120 ? 3.361 -5.801 -3.877 1.00 98.56 120 ASP A CA 1
ATOM 921 C C . ASP A 1 120 ? 3.762 -5.469 -2.431 1.00 98.56 120 ASP A C 1
ATOM 923 O O . ASP A 1 120 ? 4.079 -6.373 -1.659 1.00 98.56 120 ASP A O 1
ATOM 927 N N . SER A 1 121 ? 3.625 -4.205 -2.019 1.00 98.75 121 SER A N 1
ATOM 928 C CA . SER A 1 121 ? 3.338 -3.919 -0.611 1.00 98.75 121 SER A CA 1
ATOM 929 C C . SER A 1 121 ? 2.044 -4.635 -0.199 1.00 98.75 121 SER A C 1
ATOM 931 O O . SER A 1 121 ? 1.150 -4.861 -1.024 1.00 98.75 121 SER A O 1
ATOM 933 N N . ARG A 1 122 ? 1.920 -4.982 1.086 1.00 98.88 122 ARG A N 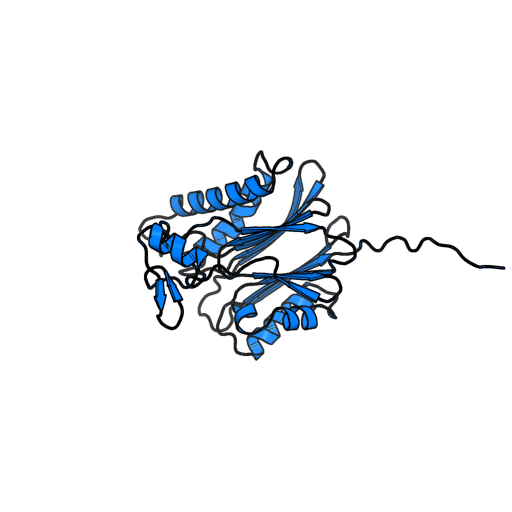1
ATOM 934 C CA . ARG A 1 122 ? 0.797 -5.788 1.585 1.00 98.88 122 ARG A CA 1
ATOM 935 C C . ARG A 1 122 ? 0.242 -5.281 2.911 1.00 98.88 122 ARG A C 1
ATOM 937 O O . ARG A 1 122 ? 0.970 -4.797 3.782 1.00 98.88 122 ARG A O 1
ATOM 944 N N . ALA A 1 123 ? -1.066 -5.468 3.051 1.00 98.88 123 ALA A N 1
ATOM 945 C CA . ALA A 1 123 ? -1.867 -5.216 4.231 1.00 98.88 123 ALA A CA 1
ATOM 946 C C . ALA A 1 123 ? -2.380 -6.530 4.846 1.00 98.88 123 ALA A C 1
ATOM 948 O O . ALA A 1 123 ? -3.017 -7.350 4.177 1.00 98.88 123 ALA A O 1
ATOM 949 N N . VAL A 1 124 ? -2.148 -6.712 6.145 1.00 98.94 124 VAL A N 1
ATOM 950 C CA . VAL A 1 124 ? -2.589 -7.881 6.919 1.00 98.94 124 VAL A CA 1
ATOM 951 C C . VAL A 1 124 ? -3.256 -7.412 8.206 1.00 98.94 124 VAL A C 1
ATOM 953 O O . VAL A 1 124 ? -2.679 -6.619 8.945 1.00 98.94 124 VAL A O 1
ATOM 956 N N . ILE A 1 125 ? -4.451 -7.915 8.509 1.00 98.81 125 ILE A N 1
ATOM 957 C CA . ILE A 1 125 ? -5.107 -7.693 9.805 1.00 98.81 125 ILE A CA 1
ATOM 958 C C . ILE A 1 125 ? -4.948 -8.908 10.718 1.00 98.81 125 ILE A C 1
ATOM 960 O O . ILE A 1 125 ? -4.864 -10.048 10.258 1.00 98.81 125 ILE A O 1
ATOM 964 N N . CYS A 1 126 ? -4.968 -8.661 12.026 1.00 98.69 126 CYS A N 1
ATOM 965 C CA . CYS A 1 126 ? -5.227 -9.680 13.032 1.00 98.69 126 CYS A CA 1
ATOM 966 C C . CYS A 1 126 ? -6.698 -9.616 13.437 1.00 98.69 126 CYS A C 1
ATOM 968 O O . CYS A 1 126 ? -7.126 -8.629 14.043 1.00 98.69 126 CYS A O 1
ATOM 970 N N . ARG A 1 127 ? -7.465 -10.667 13.123 1.00 97.62 127 ARG A N 1
ATOM 971 C CA . ARG A 1 127 ? -8.868 -10.795 13.533 1.00 97.62 127 ARG A CA 1
ATOM 972 C C . ARG A 1 127 ? -9.091 -12.063 14.347 1.00 97.62 127 ARG A C 1
ATOM 974 O O . ARG A 1 127 ? -8.869 -13.171 13.857 1.00 97.62 127 ARG A O 1
ATOM 981 N N . GLY A 1 128 ? -9.534 -11.908 15.594 1.00 95.62 128 GLY A N 1
ATOM 982 C CA . GLY A 1 128 ? -9.722 -13.025 16.523 1.00 95.62 128 GLY A CA 1
ATOM 983 C C . GLY A 1 128 ? -8.446 -13.857 16.694 1.00 95.62 128 GLY A C 1
ATOM 984 O O . GLY A 1 128 ? -8.510 -15.081 16.773 1.00 95.62 128 GLY A O 1
ATOM 985 N N . GLY A 1 129 ? -7.281 -13.204 16.675 1.00 95.19 129 GLY A N 1
ATOM 986 C CA . GLY A 1 129 ? -5.970 -13.841 16.703 1.00 95.19 129 GLY A CA 1
ATOM 987 C C . GLY A 1 129 ? -5.458 -14.442 15.391 1.00 95.19 129 GLY A C 1
ATOM 988 O O . GLY A 1 129 ? -4.336 -14.941 15.405 1.00 95.19 129 GLY A O 1
ATOM 989 N N . ASN A 1 130 ? -6.220 -14.408 14.294 1.00 97.88 130 ASN A N 1
ATOM 990 C CA . ASN A 1 130 ? -5.810 -14.975 13.007 1.00 97.88 130 ASN A CA 1
ATOM 991 C C . ASN A 1 130 ? -5.266 -13.900 12.066 1.00 97.88 130 ASN A C 1
ATOM 993 O O . ASN A 1 130 ? -5.809 -12.795 12.009 1.00 97.88 130 ASN A O 1
ATOM 997 N N . ALA A 1 131 ? -4.242 -14.253 11.290 1.00 98.69 131 ALA A N 1
ATOM 998 C CA . ALA A 1 131 ? -3.738 -13.415 10.211 1.00 98.69 131 ALA A CA 1
ATOM 999 C C . ALA A 1 131 ? -4.653 -13.507 8.987 1.00 98.69 131 ALA A C 1
ATOM 1001 O O . ALA A 1 131 ? -4.949 -14.599 8.506 1.00 98.69 131 ALA A O 1
ATOM 1002 N N . ILE A 1 132 ? -5.096 -12.358 8.482 1.00 98.62 132 ILE A N 1
ATOM 1003 C CA . ILE A 1 132 ? -5.914 -12.266 7.272 1.00 98.62 132 ILE A CA 1
ATOM 1004 C C . ILE A 1 132 ? -5.293 -11.207 6.366 1.00 98.62 132 ILE A C 1
ATOM 1006 O O . ILE A 1 132 ? -5.241 -10.030 6.726 1.00 98.62 132 ILE A O 1
ATOM 1010 N N . ALA A 1 133 ? -4.817 -11.620 5.191 1.00 98.56 133 ALA A N 1
ATOM 1011 C CA . ALA A 1 133 ? -4.400 -10.681 4.157 1.00 98.56 133 ALA A CA 1
ATOM 1012 C C . ALA A 1 133 ? -5.638 -9.968 3.600 1.00 98.56 133 ALA A C 1
ATOM 1014 O O . ALA A 1 133 ? -6.567 -10.613 3.117 1.00 98.56 133 ALA A O 1
ATOM 1015 N N . VAL A 1 134 ? -5.643 -8.639 3.682 1.00 98.56 134 VAL A N 1
ATOM 1016 C CA . VAL A 1 134 ? -6.731 -7.765 3.200 1.00 98.56 134 VAL A CA 1
ATOM 1017 C C . VAL A 1 134 ? -6.311 -6.978 1.957 1.00 98.56 134 VAL A C 1
ATOM 1019 O O . VAL A 1 134 ? -6.932 -5.990 1.580 1.00 98.56 134 VAL A O 1
ATOM 1022 N N . SER A 1 135 ? -5.243 -7.438 1.311 1.00 98.62 135 SER A N 1
ATOM 1023 C CA . SER A 1 135 ? -4.780 -7.009 -0.002 1.00 98.62 135 SER A CA 1
ATOM 1024 C C . SER A 1 135 ? -4.177 -8.199 -0.744 1.00 98.62 135 SER A C 1
ATOM 1026 O O . SER A 1 135 ? -3.577 -9.077 -0.118 1.00 98.62 135 SER A O 1
ATOM 1028 N N . ARG A 1 136 ? -4.259 -8.190 -2.076 1.00 97.75 136 ARG A N 1
ATOM 1029 C CA . ARG A 1 136 ? -3.481 -9.075 -2.950 1.00 97.75 136 ARG A CA 1
ATOM 1030 C C . ARG A 1 136 ? -2.270 -8.321 -3.501 1.00 97.75 136 ARG A C 1
ATOM 1032 O O . ARG A 1 136 ? -2.403 -7.177 -3.936 1.00 97.75 136 ARG A O 1
ATOM 1039 N N . ASP A 1 137 ? -1.103 -8.959 -3.487 1.00 98.50 137 ASP A N 1
ATOM 1040 C CA . ASP A 1 137 ? 0.093 -8.440 -4.156 1.00 98.50 137 ASP A CA 1
ATOM 1041 C C . ASP A 1 137 ? -0.113 -8.489 -5.668 1.00 98.50 137 ASP A C 1
ATOM 1043 O O . ASP A 1 137 ? -0.515 -9.520 -6.197 1.00 98.50 137 ASP A O 1
ATOM 1047 N N . HIS A 1 138 ? 0.221 -7.428 -6.388 1.00 98.69 138 HIS A N 1
ATOM 1048 C CA . HIS A 1 138 ? 0.036 -7.356 -7.835 1.00 98.69 138 HIS A CA 1
ATOM 1049 C C . HIS A 1 138 ? 1.295 -7.813 -8.580 1.00 98.69 138 HIS A C 1
ATOM 1051 O O . HIS A 1 138 ? 2.045 -6.996 -9.129 1.00 98.69 138 HIS A O 1
ATOM 1057 N N . LYS A 1 139 ? 1.532 -9.127 -8.634 1.00 98.25 139 LYS A N 1
ATOM 1058 C CA . LYS A 1 139 ? 2.692 -9.719 -9.327 1.00 98.25 139 LYS A CA 1
ATOM 1059 C C . LYS A 1 139 ? 2.383 -10.041 -10.806 1.00 98.25 139 LYS A C 1
ATOM 1061 O O . LYS A 1 139 ? 1.270 -10.471 -11.106 1.00 98.25 139 LYS A O 1
ATOM 1066 N N . PRO A 1 140 ? 3.342 -9.874 -11.741 1.00 98.44 140 PRO A N 1
ATOM 1067 C CA . PRO A 1 140 ? 3.109 -10.076 -13.177 1.00 98.44 140 PRO A CA 1
ATOM 1068 C C . PRO A 1 140 ? 2.675 -11.483 -13.610 1.00 98.44 140 PRO A C 1
ATOM 1070 O O . PRO A 1 140 ? 2.179 -11.635 -14.720 1.00 98.44 140 PRO A O 1
ATOM 1073 N N . ASP A 1 141 ? 2.888 -12.517 -12.797 1.00 97.31 141 ASP A N 1
ATOM 1074 C CA . ASP A 1 141 ? 2.497 -13.901 -13.093 1.00 97.31 141 ASP A CA 1
ATOM 1075 C C . ASP A 1 141 ? 1.107 -14.294 -12.603 1.00 97.31 141 ASP A C 1
ATOM 1077 O O . ASP A 1 141 ? 0.650 -15.402 -12.895 1.00 97.31 141 ASP A O 1
ATOM 1081 N N . GLN A 1 142 ? 0.412 -13.395 -11.906 1.00 98.12 142 GLN A N 1
ATOM 1082 C CA . GLN A 1 142 ? -0.996 -13.606 -11.602 1.00 98.12 142 GLN A CA 1
ATOM 1083 C C . GLN A 1 142 ? -1.810 -13.643 -12.892 1.00 98.12 142 GLN A C 1
ATOM 1085 O O . GLN A 1 142 ? -1.560 -12.883 -13.824 1.00 98.12 142 GLN A O 1
ATOM 1090 N N . ILE A 1 143 ? -2.763 -14.573 -12.954 1.00 98.06 143 ILE A N 1
ATOM 1091 C CA . ILE A 1 143 ? -3.472 -14.916 -14.193 1.00 98.06 143 ILE A CA 1
ATOM 1092 C C . ILE A 1 143 ? -4.204 -13.694 -14.765 1.00 98.06 143 ILE A C 1
ATOM 1094 O O . ILE A 1 143 ? -4.113 -13.431 -15.961 1.00 98.06 143 ILE A O 1
ATOM 1098 N N . ASP A 1 144 ? -4.898 -12.943 -13.913 1.00 98.12 144 ASP A N 1
ATOM 1099 C CA . ASP A 1 144 ? -5.634 -11.728 -14.262 1.00 98.12 144 ASP A CA 1
ATOM 1100 C C . ASP A 1 144 ? -4.702 -10.582 -14.677 1.00 98.12 144 ASP A C 1
ATOM 1102 O O . ASP A 1 144 ? -4.920 -9.960 -15.718 1.00 98.12 144 ASP A O 1
ATOM 1106 N N . GLU A 1 145 ? -3.624 -10.344 -13.926 1.00 98.69 145 GLU A N 1
ATOM 1107 C CA . GLU A 1 145 ? -2.653 -9.294 -14.256 1.00 98.69 145 GLU A CA 1
ATOM 1108 C C . GLU A 1 145 ? -1.900 -9.588 -15.552 1.00 98.69 145 GLU A C 1
ATOM 1110 O O . GLU A 1 145 ? -1.762 -8.708 -16.405 1.00 98.69 145 GLU A O 1
ATOM 1115 N N . ARG A 1 146 ? -1.458 -10.833 -15.740 1.00 98.62 146 ARG A N 1
ATOM 1116 C CA . ARG A 1 146 ? -0.790 -11.273 -16.962 1.00 98.62 146 ARG A CA 1
ATOM 1117 C C . ARG A 1 146 ? -1.694 -11.109 -18.175 1.00 98.62 146 ARG A C 1
ATOM 1119 O O . ARG A 1 146 ? -1.250 -10.553 -19.176 1.00 98.62 146 ARG A O 1
ATOM 1126 N N . GLN A 1 147 ? -2.946 -11.555 -18.072 1.00 98.62 147 GLN A N 1
ATOM 1127 C CA . GLN A 1 147 ? -3.919 -11.414 -19.152 1.00 98.62 147 GLN A CA 1
ATOM 1128 C C . GLN A 1 147 ? -4.134 -9.936 -19.497 1.00 98.62 147 GLN A C 1
ATOM 1130 O O . GLN A 1 147 ? -4.030 -9.566 -20.662 1.00 98.62 147 GLN A O 1
ATOM 1135 N N . ARG A 1 148 ? -4.328 -9.069 -18.492 1.00 98.50 148 ARG A N 1
ATOM 1136 C CA . ARG A 1 148 ? -4.479 -7.617 -18.687 1.00 98.50 148 ARG A CA 1
ATOM 1137 C C . ARG A 1 148 ? -3.271 -6.997 -19.400 1.00 98.50 148 ARG A C 1
ATOM 1139 O O . ARG A 1 148 ? -3.441 -6.139 -20.265 1.00 98.50 148 ARG A O 1
ATOM 1146 N N . ILE A 1 149 ? -2.055 -7.409 -19.038 1.00 98.81 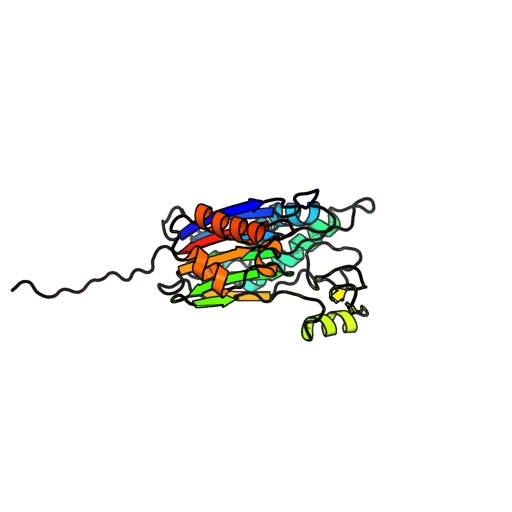149 ILE A N 1
ATOM 1147 C CA . ILE A 1 149 ? -0.811 -6.939 -19.664 1.00 98.81 149 ILE A CA 1
ATOM 1148 C C . ILE A 1 149 ? -0.727 -7.389 -21.129 1.00 98.81 149 ILE A C 1
ATOM 1150 O O . ILE A 1 149 ? -0.408 -6.573 -21.995 1.00 98.81 149 ILE A O 1
ATOM 1154 N N . GLU A 1 150 ? -0.996 -8.666 -21.408 1.00 98.38 150 GLU A N 1
ATOM 1155 C CA . GLU A 1 150 ? -0.925 -9.245 -22.757 1.00 98.38 150 GLU A CA 1
ATOM 1156 C C . GLU A 1 150 ? -2.027 -8.681 -23.676 1.00 98.38 150 GLU A C 1
ATOM 1158 O O . GLU A 1 150 ? -1.740 -8.318 -24.818 1.00 98.38 150 GLU A O 1
ATOM 1163 N N . ASP A 1 151 ? -3.248 -8.480 -23.167 1.00 98.50 151 ASP A N 1
ATOM 1164 C CA . ASP A 1 151 ? -4.362 -7.845 -23.893 1.00 98.50 151 ASP A CA 1
ATOM 1165 C C . ASP A 1 151 ? -4.072 -6.382 -24.247 1.00 98.50 151 ASP A C 1
ATOM 1167 O O . ASP A 1 151 ? -4.486 -5.887 -25.298 1.00 98.50 151 ASP A O 1
ATOM 1171 N N . ALA A 1 152 ? -3.312 -5.686 -23.399 1.00 98.12 152 ALA A N 1
ATOM 1172 C CA . ALA A 1 152 ? -2.826 -4.340 -23.674 1.00 98.12 152 ALA A CA 1
ATOM 1173 C C . ALA A 1 152 ? -1.657 -4.312 -24.681 1.00 98.12 152 ALA A C 1
ATOM 1175 O O . ALA A 1 152 ? -1.167 -3.230 -25.002 1.00 98.12 152 ALA A O 1
ATOM 1176 N N . GLY A 1 153 ? -1.201 -5.464 -25.192 1.00 98.25 153 GLY A N 1
ATOM 1177 C CA . GLY A 1 153 ? -0.087 -5.591 -26.139 1.00 98.25 153 GLY A CA 1
ATOM 1178 C C . GLY A 1 153 ? 1.298 -5.668 -25.487 1.00 98.25 153 GLY A C 1
ATOM 1179 O O . GLY A 1 153 ? 2.310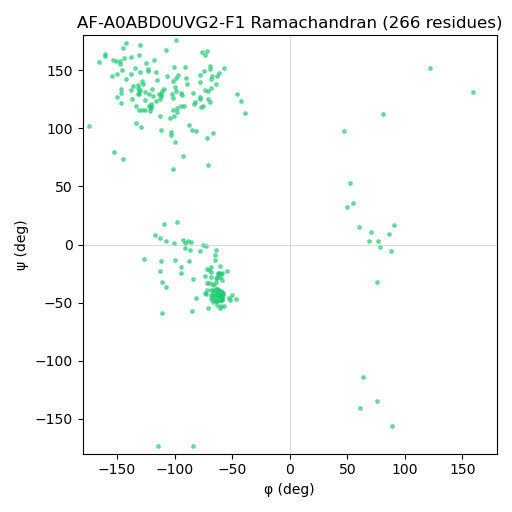 -5.583 -26.185 1.00 98.25 153 GLY A O 1
ATOM 1180 N N . GLY A 1 154 ? 1.351 -5.800 -24.161 1.00 97.88 154 GLY A N 1
ATOM 1181 C CA . GLY A 1 154 ? 2.576 -6.030 -23.404 1.00 97.88 154 GLY A CA 1
ATOM 1182 C C . GLY A 1 154 ? 2.955 -7.509 -23.362 1.00 97.88 154 GLY A C 1
ATOM 1183 O O . GLY A 1 154 ? 2.345 -8.361 -24.003 1.00 97.88 154 GLY A O 1
ATOM 1184 N N . PHE A 1 155 ? 3.983 -7.832 -22.582 1.00 98.00 155 PHE A N 1
ATOM 1185 C CA . PHE A 1 155 ? 4.368 -9.217 -22.322 1.00 98.00 155 PHE A CA 1
ATOM 1186 C C . PHE A 1 155 ? 4.946 -9.366 -20.916 1.00 98.00 155 PHE A C 1
ATOM 1188 O O . PHE A 1 155 ? 5.490 -8.414 -20.346 1.00 98.00 155 PHE A O 1
ATOM 1195 N N . VAL A 1 156 ? 4.866 -10.582 -20.381 1.00 98.31 156 VAL A N 1
ATOM 1196 C CA . VAL A 1 156 ? 5.476 -10.970 -19.106 1.00 98.31 156 VAL A CA 1
ATOM 1197 C C . VAL A 1 156 ? 6.583 -11.981 -19.376 1.00 98.31 156 VAL A C 1
ATOM 1199 O O . VAL A 1 156 ? 6.372 -12.975 -20.072 1.00 98.31 156 VAL A O 1
ATOM 1202 N N . MET A 1 157 ? 7.773 -11.741 -18.828 1.00 97.56 157 MET A N 1
ATOM 1203 C CA . MET A 1 157 ? 8.911 -12.650 -18.979 1.00 97.56 157 MET A CA 1
ATOM 1204 C C . MET A 1 157 ? 9.565 -12.984 -17.644 1.00 97.56 157 MET A C 1
ATOM 1206 O O . MET A 1 157 ? 9.616 -12.159 -16.734 1.00 97.56 157 MET A O 1
ATOM 1210 N N . TRP A 1 158 ? 10.104 -14.196 -17.548 1.00 97.25 158 TRP A N 1
ATOM 1211 C CA . TRP A 1 158 ? 10.916 -14.618 -16.413 1.00 97.25 158 TRP A CA 1
ATOM 1212 C C . TRP A 1 158 ? 12.365 -14.144 -16.582 1.00 97.25 158 TRP A C 1
ATOM 1214 O O . TRP A 1 158 ? 13.040 -14.521 -17.540 1.00 97.25 158 TRP A O 1
ATOM 1224 N N . ALA A 1 159 ? 12.855 -13.347 -15.633 1.00 94.06 159 ALA A N 1
ATOM 1225 C CA . ALA A 1 159 ? 14.242 -12.888 -15.549 1.00 94.06 159 ALA A CA 1
ATOM 1226 C C . ALA A 1 159 ? 14.669 -12.797 -14.073 1.00 94.06 159 ALA A C 1
ATOM 1228 O O . ALA A 1 159 ? 14.723 -11.717 -13.477 1.00 94.06 159 ALA A O 1
ATOM 1229 N N . GLY A 1 160 ? 14.878 -13.965 -13.456 1.00 94.06 160 GLY A N 1
ATOM 1230 C CA . GLY A 1 160 ? 15.100 -14.128 -12.010 1.00 94.06 160 GLY A CA 1
ATOM 1231 C C . GLY A 1 160 ? 13.820 -14.003 -11.173 1.00 94.06 160 GLY A C 1
ATOM 1232 O O . GLY A 1 160 ? 13.676 -14.694 -10.174 1.00 94.06 160 GLY A O 1
ATOM 1233 N N . THR A 1 161 ? 12.883 -13.175 -11.630 1.00 95.94 161 THR A N 1
ATOM 1234 C CA . THR A 1 161 ? 11.480 -13.087 -11.210 1.00 95.94 161 THR A CA 1
ATOM 1235 C C . THR A 1 161 ? 10.626 -12.735 -12.435 1.00 95.94 161 THR A C 1
ATOM 1237 O O . THR A 1 161 ? 11.175 -12.394 -13.492 1.00 95.94 161 THR A O 1
ATOM 1240 N N . TRP A 1 162 ? 9.303 -12.828 -12.333 1.00 98.12 162 TRP A N 1
ATOM 1241 C CA . TRP A 1 162 ? 8.387 -12.427 -13.400 1.00 98.12 162 TRP A CA 1
ATOM 1242 C C . TRP A 1 162 ? 8.354 -10.909 -13.555 1.00 98.12 162 TRP A C 1
ATOM 1244 O O . TRP A 1 162 ? 8.245 -10.182 -12.572 1.00 98.12 162 TRP A O 1
ATOM 1254 N N . ARG A 1 163 ? 8.477 -10.424 -14.796 1.00 98.50 163 ARG A N 1
ATOM 1255 C CA . ARG A 1 163 ? 8.591 -8.994 -15.094 1.00 98.50 163 ARG A CA 1
ATOM 1256 C C . ARG A 1 163 ? 7.736 -8.557 -16.276 1.00 98.50 163 ARG A C 1
ATOM 1258 O O . ARG A 1 163 ? 7.772 -9.193 -17.331 1.00 98.50 163 ARG A O 1
ATOM 1265 N N . VAL A 1 164 ? 7.059 -7.419 -16.132 1.00 98.25 164 VAL A N 1
ATOM 1266 C CA . VAL A 1 164 ? 6.367 -6.706 -17.216 1.00 98.25 164 VAL A CA 1
ATOM 1267 C C . VAL A 1 164 ? 7.399 -6.084 -18.149 1.00 98.25 164 VAL A C 1
ATOM 1269 O O . VAL A 1 164 ? 8.305 -5.374 -17.702 1.00 98.25 164 VAL A O 1
ATOM 1272 N N . GLY A 1 165 ? 7.309 -6.392 -19.443 1.00 96.25 165 GLY A N 1
ATOM 1273 C CA . GLY A 1 165 ? 8.245 -5.904 -20.459 1.00 96.25 165 GLY A CA 1
ATOM 1274 C C . GLY A 1 165 ? 9.705 -6.312 -20.218 1.00 96.25 165 GLY A C 1
ATOM 1275 O O . GLY A 1 165 ? 10.609 -5.707 -20.786 1.00 96.25 165 GLY A O 1
ATOM 1276 N N . GLY A 1 166 ? 9.956 -7.286 -19.334 1.00 95.88 166 GLY A N 1
ATOM 1277 C CA . GLY A 1 166 ? 11.303 -7.657 -18.888 1.00 95.88 166 GLY A CA 1
ATOM 1278 C C . GLY A 1 166 ? 11.959 -6.722 -17.883 1.00 95.88 166 GLY A C 1
ATOM 1279 O O . GLY A 1 166 ? 13.100 -6.967 -17.498 1.00 95.88 166 GLY A O 1
ATOM 1280 N N . VAL A 1 167 ? 11.253 -5.687 -17.429 1.00 95.38 167 VAL A N 1
ATOM 1281 C CA . VAL A 1 167 ? 11.818 -4.633 -16.581 1.00 95.38 167 VAL A CA 1
ATOM 1282 C C . VAL A 1 167 ? 11.249 -4.701 -15.169 1.00 95.38 167 VAL A C 1
ATOM 1284 O O . VAL A 1 167 ? 12.005 -4.894 -14.216 1.00 95.38 167 VAL A O 1
ATOM 1287 N N . LEU A 1 168 ? 9.928 -4.594 -15.018 1.00 96.94 168 LEU A N 1
ATOM 1288 C CA . LEU A 1 168 ? 9.303 -4.304 -13.726 1.00 96.94 168 LEU A CA 1
ATOM 1289 C C . LEU A 1 168 ? 8.699 -5.550 -13.072 1.00 96.94 168 LEU A C 1
ATOM 1291 O O . LEU A 1 168 ? 7.951 -6.270 -13.723 1.00 96.94 168 LEU A O 1
ATOM 1295 N N . ALA A 1 169 ? 9.017 -5.804 -11.799 1.00 97.81 169 ALA A N 1
ATOM 1296 C CA . ALA A 1 169 ? 8.570 -6.995 -11.059 1.00 97.81 169 ALA A CA 1
ATOM 1297 C C . ALA A 1 169 ? 7.184 -6.849 -10.396 1.00 97.81 169 ALA A C 1
ATOM 1299 O O . ALA A 1 169 ? 6.708 -7.785 -9.758 1.00 97.81 169 ALA A O 1
ATOM 1300 N N . VAL A 1 170 ? 6.528 -5.703 -10.596 1.00 98.31 170 VAL A N 1
ATOM 1301 C CA . VAL A 1 170 ? 5.136 -5.438 -10.221 1.00 98.31 170 VAL A CA 1
ATOM 1302 C C . VAL A 1 170 ? 4.297 -5.184 -11.467 1.00 98.31 170 VAL A C 1
ATOM 1304 O O . VAL A 1 170 ? 4.789 -4.680 -12.476 1.00 98.31 170 VAL A O 1
ATOM 1307 N N . SER A 1 171 ? 3.023 -5.556 -11.407 1.00 98.62 171 SER A N 1
ATOM 1308 C CA . SER A 1 171 ? 2.059 -5.368 -12.503 1.00 98.62 171 SER A CA 1
ATOM 1309 C C . SER A 1 171 ? 1.235 -4.087 -12.376 1.00 98.62 171 SER A C 1
ATOM 1311 O O . SER A 1 171 ? 0.698 -3.602 -13.373 1.00 98.62 171 SER A O 1
ATOM 1313 N N . ARG A 1 172 ? 1.172 -3.510 -11.172 1.00 98.81 172 ARG A N 1
ATOM 1314 C CA . ARG A 1 172 ? 0.493 -2.248 -10.873 1.00 98.81 172 ARG A CA 1
ATOM 1315 C C . ARG A 1 172 ? 1.416 -1.347 -10.062 1.00 98.81 172 ARG A C 1
ATOM 1317 O O . ARG A 1 172 ? 2.077 -1.831 -9.148 1.00 98.81 172 ARG A O 1
ATOM 1324 N N . ALA A 1 173 ? 1.449 -0.064 -10.399 1.00 98.75 173 ALA A N 1
ATOM 1325 C CA . ALA A 1 173 ? 2.261 0.950 -9.733 1.00 98.75 173 ALA A CA 1
ATOM 1326 C C . ALA A 1 173 ? 1.796 2.362 -10.122 1.00 98.75 173 ALA A C 1
ATOM 1328 O O . ALA A 1 173 ? 1.200 2.578 -11.186 1.00 98.75 173 ALA A O 1
ATOM 1329 N N . PHE A 1 174 ? 2.106 3.329 -9.262 1.00 98.81 174 PHE A N 1
ATOM 1330 C CA . PHE A 1 174 ? 2.163 4.743 -9.621 1.00 98.81 174 PHE A CA 1
ATOM 1331 C C . PHE A 1 174 ? 3.429 5.025 -10.430 1.00 98.81 174 PHE A C 1
ATOM 1333 O O . PHE A 1 174 ? 4.457 4.402 -10.184 1.00 98.81 174 PHE A O 1
ATOM 1340 N N . GLY A 1 175 ? 3.393 6.002 -11.335 1.00 97.81 175 GLY A N 1
ATOM 1341 C CA . GLY A 1 175 ? 4.549 6.347 -12.161 1.00 97.81 175 GLY A CA 1
ATOM 1342 C C . GLY A 1 175 ? 4.778 5.343 -13.288 1.00 97.81 175 GLY A C 1
ATOM 1343 O O . GLY A 1 175 ? 3.831 5.010 -14.001 1.00 97.81 175 GLY A O 1
ATOM 1344 N N . ASP A 1 176 ? 6.031 4.922 -13.488 1.00 97.06 176 ASP A N 1
ATOM 1345 C CA . ASP A 1 176 ? 6.438 3.977 -14.544 1.00 97.06 176 ASP A CA 1
ATOM 1346 C C . ASP A 1 176 ? 5.952 4.398 -15.940 1.00 97.06 176 ASP A C 1
ATOM 1348 O O . ASP A 1 176 ? 5.295 3.643 -16.665 1.00 97.06 176 ASP A O 1
ATOM 1352 N N . ARG A 1 177 ? 6.258 5.642 -16.333 1.00 95.50 177 ARG A N 1
ATOM 1353 C CA . ARG A 1 177 ? 5.775 6.277 -17.568 1.00 95.50 177 ARG A CA 1
ATOM 1354 C C . ARG A 1 177 ? 5.985 5.387 -18.784 1.00 95.50 177 ARG A C 1
ATOM 1356 O O . ARG A 1 177 ? 5.094 5.314 -19.629 1.00 95.50 177 ARG A O 1
ATOM 1363 N N . LEU A 1 178 ? 7.154 4.756 -18.907 1.00 94.62 178 LEU A N 1
ATOM 1364 C CA . LEU A 1 178 ? 7.490 3.971 -20.098 1.00 94.62 178 LEU A CA 1
ATOM 1365 C C . LEU A 1 178 ? 6.662 2.685 -20.203 1.00 94.62 178 LEU A C 1
ATOM 1367 O O . LEU A 1 178 ? 6.503 2.154 -21.301 1.00 94.62 178 LEU A O 1
ATOM 1371 N N . LEU A 1 179 ? 6.118 2.202 -19.084 1.00 96.38 179 LEU A N 1
ATOM 1372 C CA . LEU A 1 179 ? 5.317 0.984 -19.006 1.00 96.38 179 LEU A CA 1
ATOM 1373 C C . LEU A 1 179 ? 3.852 1.256 -18.658 1.00 96.38 179 LEU A C 1
ATOM 1375 O O . LEU A 1 179 ? 3.096 0.301 -18.508 1.00 96.38 179 LEU A O 1
ATOM 1379 N N . LYS A 1 180 ? 3.415 2.519 -18.573 1.00 95.62 180 LYS A N 1
ATOM 1380 C CA . LYS A 1 180 ? 2.085 2.890 -18.060 1.00 95.62 180 LYS A CA 1
ATOM 1381 C C . LYS A 1 180 ? 0.909 2.289 -18.830 1.00 95.62 180 LYS A C 1
ATOM 1383 O O . LYS A 1 180 ? -0.156 2.076 -18.262 1.00 95.62 180 LYS A O 1
ATOM 1388 N N . GLN A 1 181 ? 1.110 1.952 -20.105 1.00 95.94 181 GLN A N 1
ATOM 1389 C CA . GLN A 1 181 ? 0.136 1.189 -20.894 1.00 95.94 181 GLN A CA 1
ATOM 1390 C C . GLN A 1 181 ? -0.180 -0.187 -20.274 1.00 95.94 181 GLN A C 1
ATOM 1392 O O . GLN A 1 181 ? -1.291 -0.687 -20.417 1.00 95.94 181 GLN A O 1
ATOM 1397 N N . TYR A 1 182 ? 0.786 -0.789 -19.579 1.00 97.75 182 TYR A N 1
ATOM 1398 C CA . TYR A 1 182 ? 0.716 -2.130 -18.996 1.00 97.75 182 TYR A CA 1
ATOM 1399 C C . TYR A 1 182 ? 0.717 -2.113 -17.464 1.00 97.75 182 TYR A C 1
ATOM 1401 O O . TYR A 1 182 ? 0.256 -3.071 -16.851 1.00 97.75 182 TYR A O 1
ATOM 1409 N N . VAL A 1 183 ? 1.222 -1.050 -16.839 1.00 98.19 183 VAL A N 1
ATOM 1410 C CA . VAL A 1 183 ? 1.361 -0.911 -15.385 1.00 98.19 183 VAL A CA 1
ATOM 1411 C C . VAL A 1 183 ? 0.399 0.167 -14.900 1.00 98.19 183 VAL A C 1
ATOM 1413 O O . VAL A 1 183 ? 0.664 1.360 -15.027 1.00 98.19 183 VAL A O 1
ATOM 1416 N N . VAL A 1 184 ? -0.757 -0.253 -14.386 1.00 98.25 184 VAL A N 1
ATOM 1417 C CA . VAL A 1 184 ? -1.850 0.652 -13.992 1.00 98.25 184 VAL A CA 1
ATOM 1418 C C . VAL A 1 184 ? -1.738 1.065 -12.522 1.00 98.25 184 VAL A C 1
ATOM 1420 O O . VAL A 1 184 ? -1.196 0.321 -11.712 1.00 98.25 184 VAL A O 1
ATOM 1423 N N . ALA A 1 185 ? -2.270 2.241 -12.168 1.00 98.31 185 ALA A N 1
ATOM 1424 C CA . ALA A 1 185 ? -2.378 2.704 -10.775 1.00 98.31 185 ALA A CA 1
ATOM 1425 C C . ALA A 1 185 ? -3.775 2.442 -10.173 1.00 98.31 185 ALA A C 1
ATOM 1427 O O . ALA A 1 185 ? -4.162 3.078 -9.197 1.00 98.31 185 ALA A O 1
ATOM 1428 N N . GLU A 1 186 ? -4.549 1.533 -10.770 1.00 98.38 186 GLU A N 1
ATOM 1429 C CA . GLU A 1 186 ? -5.891 1.190 -10.304 1.00 98.38 186 GLU A CA 1
ATOM 1430 C C . GLU A 1 186 ? -5.817 0.281 -9.064 1.00 98.38 186 GLU A C 1
ATOM 1432 O O . GLU A 1 186 ? -5.263 -0.826 -9.156 1.00 98.38 186 GLU A O 1
ATOM 1437 N N . PRO A 1 187 ? -6.351 0.717 -7.907 1.00 98.56 187 PRO A N 1
ATOM 1438 C CA . PRO A 1 187 ? -6.266 -0.060 -6.682 1.00 98.56 187 PRO A CA 1
ATOM 1439 C C . PRO A 1 187 ? -7.276 -1.203 -6.645 1.00 98.56 187 PRO A C 1
ATOM 1441 O O . PRO A 1 187 ? -8.423 -1.055 -7.064 1.00 98.56 187 PRO A O 1
ATOM 1444 N N . GLU A 1 188 ? -6.884 -2.316 -6.032 1.00 98.50 188 GLU A N 1
ATOM 1445 C CA . GLU A 1 188 ? -7.851 -3.257 -5.464 1.00 98.50 188 GLU A CA 1
ATOM 1446 C C . GLU A 1 188 ? -8.249 -2.776 -4.064 1.00 98.50 188 GLU A C 1
ATOM 1448 O O . GLU A 1 188 ? -7.374 -2.438 -3.264 1.00 98.50 188 GLU A O 1
ATOM 1453 N N . ILE A 1 189 ? -9.557 -2.708 -3.781 1.00 98.75 189 ILE A N 1
ATOM 1454 C CA . ILE A 1 189 ? -10.094 -2.132 -2.541 1.00 98.75 189 ILE A CA 1
ATOM 1455 C C . ILE A 1 189 ? -10.903 -3.180 -1.776 1.00 98.75 189 ILE A C 1
ATOM 1457 O O . ILE A 1 189 ? -11.948 -3.632 -2.249 1.00 98.75 189 ILE A O 1
ATOM 1461 N N . GLN A 1 190 ? -10.468 -3.484 -0.558 1.00 98.44 190 GLN A N 1
ATOM 1462 C CA . GLN A 1 190 ? -11.179 -4.312 0.410 1.00 98.44 190 GLN A CA 1
ATOM 1463 C C . GLN A 1 190 ? -11.738 -3.429 1.531 1.00 98.44 190 GLN A C 1
ATOM 1465 O O . GLN A 1 190 ? -11.132 -2.433 1.923 1.00 98.44 190 GLN A O 1
ATOM 1470 N N . GLU A 1 191 ? -12.913 -3.774 2.051 1.00 98.38 191 GLU A N 1
ATOM 1471 C CA . GLU A 1 191 ? -13.534 -3.057 3.164 1.00 98.38 191 GLU A CA 1
ATOM 1472 C C . GLU A 1 191 ? -13.784 -4.008 4.327 1.00 98.38 191 GLU A C 1
ATOM 1474 O O . GLU A 1 191 ? -14.385 -5.065 4.157 1.00 98.38 191 GLU A O 1
ATOM 1479 N N . GLU A 1 192 ? -13.345 -3.592 5.507 1.00 98.06 192 GLU A N 1
ATOM 1480 C CA . GLU A 1 192 ? -13.489 -4.318 6.757 1.00 98.06 192 GLU A CA 1
ATOM 1481 C C . GLU A 1 192 ? -14.210 -3.454 7.790 1.00 98.06 192 GLU A C 1
ATOM 1483 O O . GLU A 1 192 ? -14.073 -2.231 7.810 1.00 98.06 192 GLU A O 1
ATOM 1488 N N . VAL A 1 193 ? -14.954 -4.101 8.686 1.00 97.12 193 VAL A N 1
ATOM 1489 C CA . VAL A 1 193 ? -15.505 -3.445 9.876 1.00 97.12 193 VAL A CA 1
ATOM 1490 C C . VAL A 1 193 ? -14.533 -3.647 11.035 1.00 97.12 193 VAL A C 1
ATOM 1492 O O . VAL A 1 193 ? -14.105 -4.773 11.318 1.00 97.12 193 VAL A O 1
ATOM 1495 N N . VAL A 1 194 ? -14.178 -2.547 11.693 1.00 96.56 194 VAL A N 1
ATOM 1496 C CA . VAL A 1 194 ? -13.425 -2.526 12.945 1.00 96.56 194 VAL A CA 1
ATOM 1497 C C . VAL A 1 194 ? -14.399 -2.787 14.086 1.00 96.56 194 VAL A C 1
ATOM 1499 O O . VAL A 1 194 ? -15.085 -1.889 14.567 1.00 96.56 194 VAL A O 1
ATOM 1502 N N . ASP A 1 195 ? -14.449 -4.041 14.516 1.00 93.81 195 ASP A N 1
ATOM 1503 C CA . ASP A 1 195 ? -15.201 -4.491 15.682 1.00 93.81 195 ASP A CA 1
ATOM 1504 C C . ASP A 1 195 ? -14.253 -4.993 16.786 1.00 93.81 195 ASP A C 1
ATOM 1506 O O . ASP A 1 195 ? -13.030 -4.888 16.687 1.00 93.81 195 ASP A O 1
ATOM 1510 N N . GLY A 1 196 ? -14.804 -5.567 17.859 1.00 92.56 196 GLY A N 1
ATOM 1511 C CA . GLY A 1 196 ? -14.005 -6.102 18.967 1.00 92.56 196 GLY A CA 1
ATOM 1512 C C . GLY A 1 196 ? -13.106 -7.291 18.596 1.00 92.56 196 GLY A C 1
ATOM 1513 O O . GLY A 1 196 ? -12.290 -7.700 19.418 1.00 92.56 196 GLY A O 1
ATOM 1514 N N . SER A 1 197 ? -13.252 -7.859 17.395 1.00 95.56 197 SER A N 1
ATOM 1515 C CA . SER A 1 197 ? -12.419 -8.955 16.906 1.00 95.56 197 SER A CA 1
ATOM 1516 C C . SER A 1 197 ? -11.232 -8.478 16.070 1.00 95.56 197 SER A C 1
ATOM 1518 O O . SER A 1 197 ? -10.242 -9.203 16.002 1.00 95.56 197 SER A O 1
ATOM 1520 N N . LEU A 1 198 ? -11.303 -7.297 15.443 1.00 97.69 198 LEU A N 1
ATOM 1521 C CA . LEU A 1 198 ? -10.222 -6.735 14.630 1.00 97.69 198 LEU A CA 1
ATOM 1522 C C . LEU A 1 198 ? -9.231 -5.990 15.541 1.00 97.69 198 LEU A C 1
ATOM 1524 O O . LEU A 1 198 ? -9.446 -4.847 15.927 1.00 97.69 198 LEU A O 1
ATOM 1528 N N . GLU A 1 199 ? -8.134 -6.657 15.895 1.00 97.31 199 GLU A N 1
ATOM 1529 C CA . GLU A 1 199 ? -7.189 -6.191 16.919 1.00 97.31 199 GLU A CA 1
ATOM 1530 C C . GLU A 1 199 ? -6.199 -5.150 16.371 1.00 97.31 199 GLU A C 1
ATOM 1532 O O . GLU A 1 199 ? -5.926 -4.126 17.004 1.00 97.31 199 GLU A O 1
ATOM 1537 N N . PHE A 1 200 ? -5.624 -5.415 15.195 1.00 98.62 200 PHE A N 1
ATOM 1538 C CA . PHE A 1 200 ? -4.655 -4.526 14.556 1.00 98.62 200 PHE A CA 1
ATOM 1539 C C . PHE A 1 200 ? -4.513 -4.785 13.054 1.00 98.62 200 PHE A C 1
ATOM 1541 O O . PHE A 1 200 ? -4.868 -5.851 12.554 1.00 98.62 200 PHE A O 1
ATOM 1548 N N . LEU A 1 201 ? -3.951 -3.800 12.361 1.00 98.88 201 LEU A N 1
ATOM 1549 C CA . LEU A 1 201 ? -3.540 -3.814 10.962 1.00 98.88 201 LEU A CA 1
ATOM 1550 C C . LEU A 1 201 ? -2.015 -3.652 10.875 1.00 98.88 201 LEU A C 1
ATOM 1552 O O . LEU A 1 201 ? -1.427 -2.852 11.606 1.00 98.88 201 LEU A O 1
ATOM 1556 N N . ILE A 1 202 ? -1.405 -4.376 9.942 1.00 98.94 202 ILE A N 1
ATOM 1557 C CA . ILE A 1 202 ? -0.016 -4.259 9.504 1.00 98.94 202 ILE A CA 1
ATOM 1558 C C . ILE A 1 202 ? -0.037 -3.832 8.034 1.00 98.94 202 ILE A C 1
ATOM 1560 O O . ILE A 1 202 ? -0.618 -4.534 7.211 1.00 98.94 202 ILE A O 1
ATOM 1564 N N . LEU A 1 203 ? 0.605 -2.715 7.702 1.00 98.94 203 LEU A N 1
ATOM 1565 C CA . LEU A 1 203 ? 0.973 -2.350 6.330 1.00 98.94 203 LEU A CA 1
ATOM 1566 C C . LEU A 1 203 ? 2.493 -2.439 6.220 1.00 98.94 203 LEU A C 1
ATOM 1568 O O . LEU A 1 203 ? 3.182 -1.893 7.084 1.00 98.94 203 LEU A O 1
ATOM 1572 N N . ALA A 1 204 ? 3.028 -3.088 5.191 1.00 98.88 204 ALA A N 1
ATOM 1573 C CA . ALA A 1 204 ? 4.472 -3.093 4.969 1.00 98.88 204 ALA A CA 1
ATOM 1574 C C . ALA A 1 204 ? 4.863 -3.285 3.499 1.00 98.88 204 ALA A C 1
ATOM 1576 O O . ALA A 1 204 ? 4.066 -3.812 2.717 1.00 98.88 204 ALA A O 1
ATOM 1577 N N . SER A 1 205 ? 6.085 -2.861 3.164 1.00 98.81 205 SER A N 1
ATOM 1578 C CA . SER A 1 205 ? 6.745 -3.134 1.881 1.00 98.81 205 SER A CA 1
ATOM 1579 C C . SER A 1 205 ? 7.170 -4.600 1.761 1.00 98.81 205 SER A C 1
ATOM 1581 O O . SER A 1 205 ? 7.168 -5.351 2.747 1.00 98.81 205 SER A O 1
ATOM 1583 N N . ASP A 1 206 ? 7.520 -5.026 0.547 1.00 98.19 206 ASP A N 1
ATOM 1584 C CA . ASP A 1 206 ? 7.941 -6.404 0.269 1.00 98.19 206 ASP A CA 1
ATOM 1585 C C . ASP A 1 206 ? 9.229 -6.787 1.021 1.00 98.19 206 ASP A C 1
ATOM 1587 O O . ASP A 1 206 ? 9.390 -7.939 1.422 1.00 98.19 206 ASP A O 1
ATOM 1591 N N . GLY A 1 207 ? 10.065 -5.810 1.386 1.00 98.25 207 GLY A N 1
ATOM 1592 C CA . GLY A 1 207 ? 11.236 -6.011 2.233 1.00 98.25 207 GLY A CA 1
ATOM 1593 C C . GLY A 1 207 ? 10.943 -6.688 3.580 1.00 98.25 207 GLY A C 1
ATOM 1594 O O . GLY A 1 207 ? 11.852 -7.306 4.149 1.00 98.25 207 GLY A O 1
ATOM 1595 N N . LEU A 1 208 ? 9.699 -6.615 4.083 1.00 98.75 208 LEU A N 1
ATOM 1596 C CA . LEU A 1 208 ? 9.196 -7.481 5.159 1.00 98.75 208 LEU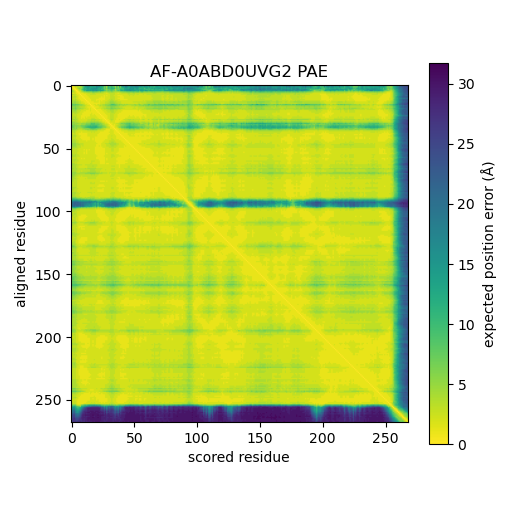 A CA 1
ATOM 1597 C C . LEU A 1 208 ? 8.667 -8.814 4.606 1.00 98.75 208 LEU A C 1
ATOM 1599 O O . LEU A 1 208 ? 9.085 -9.884 5.057 1.00 98.75 208 LEU A O 1
ATOM 1603 N N . TRP A 1 209 ? 7.705 -8.745 3.684 1.00 98.62 209 TRP A N 1
ATOM 1604 C CA . TRP A 1 209 ? 6.876 -9.882 3.268 1.00 98.62 209 TRP A CA 1
ATOM 1605 C C . TRP A 1 209 ? 7.620 -10.968 2.490 1.00 98.62 209 TRP A C 1
ATOM 1607 O O . TRP A 1 209 ? 7.162 -12.110 2.460 1.00 98.62 209 TRP A O 1
ATOM 1617 N N . ASP A 1 210 ? 8.778 -10.646 1.920 1.00 97.56 210 ASP A N 1
ATOM 1618 C CA . ASP A 1 210 ? 9.664 -11.598 1.251 1.00 97.56 210 ASP A CA 1
ATOM 1619 C C . ASP A 1 210 ? 10.311 -12.593 2.225 1.00 97.56 210 ASP A C 1
ATOM 1621 O O . ASP A 1 210 ? 10.730 -13.681 1.824 1.00 97.56 210 ASP A O 1
ATOM 1625 N N . VAL A 1 211 ? 10.415 -12.236 3.511 1.00 98.50 211 VAL A N 1
ATOM 1626 C CA . VAL A 1 211 ? 11.126 -13.040 4.523 1.00 98.50 211 VAL A CA 1
ATOM 1627 C C . VAL A 1 211 ? 10.293 -13.365 5.765 1.00 98.50 211 VAL A C 1
ATOM 1629 O O . VAL A 1 211 ? 10.690 -14.226 6.556 1.00 98.50 211 VAL A O 1
ATOM 1632 N N . VAL A 1 212 ? 9.144 -12.713 5.948 1.00 98.69 212 VAL A N 1
ATOM 1633 C CA . VAL A 1 212 ? 8.209 -12.948 7.055 1.00 98.69 212 VAL A CA 1
ATOM 1634 C C . VAL A 1 212 ? 6.815 -13.241 6.500 1.00 98.69 212 VAL A C 1
ATOM 1636 O O . VAL A 1 212 ? 6.246 -12.438 5.764 1.00 98.69 212 VAL A O 1
ATOM 1639 N N . SER A 1 213 ? 6.243 -14.385 6.881 1.00 98.81 213 SER A N 1
ATOM 1640 C CA . SER A 1 213 ? 4.863 -14.742 6.521 1.00 98.81 213 SER A CA 1
ATOM 1641 C C . SER A 1 213 ? 3.821 -13.930 7.303 1.00 98.81 213 SER A C 1
ATOM 1643 O O . SER A 1 213 ? 4.107 -13.352 8.355 1.00 98.81 213 SER A O 1
ATOM 1645 N N . ASN A 1 214 ? 2.577 -13.917 6.816 1.00 98.81 214 ASN A N 1
ATOM 1646 C CA . ASN A 1 214 ? 1.474 -13.190 7.452 1.00 98.81 214 ASN A CA 1
ATOM 1647 C C . ASN A 1 214 ? 1.248 -13.660 8.905 1.00 98.81 214 ASN A C 1
ATOM 1649 O O . ASN A 1 214 ? 1.082 -12.846 9.816 1.00 98.81 214 ASN A O 1
ATOM 1653 N N . GLU A 1 215 ? 1.273 -14.974 9.129 1.00 98.81 215 GLU A N 1
ATOM 1654 C CA . GLU A 1 215 ? 1.059 -15.619 10.426 1.00 98.81 215 GLU A CA 1
ATOM 1655 C C . GLU A 1 215 ? 2.190 -15.306 11.409 1.00 98.81 215 GLU A C 1
ATOM 1657 O O . GLU A 1 215 ? 1.937 -15.018 12.584 1.00 98.81 215 GLU A O 1
ATOM 1662 N N . GLU A 1 216 ? 3.438 -15.319 10.938 1.00 98.75 216 GLU A N 1
ATOM 1663 C CA . GLU A 1 216 ? 4.600 -14.937 11.740 1.00 98.75 216 GLU A CA 1
ATOM 1664 C C . GLU A 1 216 ? 4.539 -13.458 12.134 1.00 98.75 216 GLU A C 1
ATOM 1666 O O . GLU A 1 216 ? 4.746 -13.134 13.306 1.00 98.75 216 GLU A O 1
ATOM 1671 N N . ALA A 1 217 ? 4.200 -12.567 11.195 1.00 98.81 217 ALA A N 1
ATOM 1672 C CA . ALA A 1 217 ? 4.070 -11.136 11.462 1.00 98.81 217 ALA A CA 1
ATOM 1673 C C . ALA A 1 217 ? 3.018 -10.857 12.545 1.00 98.81 217 ALA A C 1
ATOM 1675 O O . ALA A 1 217 ? 3.292 -10.158 13.523 1.00 98.81 217 ALA A O 1
ATOM 1676 N N . VAL A 1 218 ? 1.832 -11.462 12.424 1.00 98.81 218 VAL A N 1
ATOM 1677 C CA . VAL A 1 218 ? 0.771 -11.344 13.435 1.00 98.81 218 VAL A CA 1
ATOM 1678 C C . VAL A 1 218 ? 1.216 -11.916 14.781 1.00 98.81 218 VAL A C 1
ATOM 1680 O O . VAL A 1 218 ? 1.000 -11.275 15.809 1.00 98.81 218 VAL A O 1
ATOM 1683 N N . THR A 1 219 ? 1.890 -13.069 14.791 1.00 98.75 219 THR A N 1
ATOM 1684 C CA . THR A 1 219 ? 2.406 -13.698 16.019 1.00 98.75 219 THR A CA 1
ATOM 1685 C C . THR A 1 219 ? 3.406 -12.797 16.747 1.00 98.75 219 THR A C 1
ATOM 1687 O O . THR A 1 219 ? 3.343 -12.677 17.970 1.00 98.75 219 THR A O 1
ATOM 1690 N N . MET A 1 220 ? 4.296 -12.129 16.011 1.00 98.69 220 MET A N 1
ATOM 1691 C CA . MET A 1 220 ? 5.287 -11.205 16.569 1.00 98.69 220 MET A CA 1
ATOM 1692 C C . MET A 1 220 ? 4.676 -9.899 17.075 1.00 98.69 220 MET A C 1
ATOM 1694 O O . MET A 1 220 ? 5.093 -9.388 18.113 1.00 98.69 220 MET A O 1
ATOM 1698 N N . VAL A 1 221 ? 3.687 -9.354 16.362 1.00 98.62 221 VAL A N 1
ATOM 1699 C CA . VAL A 1 221 ? 3.036 -8.092 16.738 1.00 98.62 221 VAL A CA 1
ATOM 1700 C C . VAL A 1 221 ? 2.119 -8.284 17.938 1.00 98.62 221 VAL A C 1
ATOM 1702 O O . VAL A 1 221 ? 2.114 -7.445 18.835 1.00 98.62 221 VAL A O 1
ATOM 1705 N N . LYS A 1 222 ? 1.352 -9.377 18.000 1.00 97.56 222 LYS A N 1
ATOM 1706 C CA . LYS A 1 222 ? 0.299 -9.588 19.006 1.00 97.56 222 LYS A CA 1
ATOM 1707 C C . LYS A 1 222 ? 0.702 -9.282 20.464 1.00 97.56 222 LYS A C 1
ATOM 1709 O O . LYS A 1 222 ? -0.060 -8.560 21.104 1.00 97.56 222 LYS A O 1
ATOM 1714 N N . PRO A 1 223 ? 1.853 -9.737 21.000 1.00 97.50 223 PRO A N 1
ATOM 1715 C CA . PRO A 1 223 ? 2.235 -9.468 22.391 1.00 97.50 223 PRO A CA 1
ATOM 1716 C C . PRO A 1 223 ? 2.792 -8.054 22.654 1.00 97.50 223 PRO A C 1
ATOM 1718 O O . PRO A 1 223 ? 3.065 -7.728 23.806 1.00 97.50 223 PRO A O 1
ATOM 1721 N N . VAL A 1 224 ? 3.005 -7.221 21.628 1.00 97.81 224 VAL A N 1
ATOM 1722 C CA . VAL A 1 224 ? 3.690 -5.922 21.755 1.00 97.81 224 VAL A CA 1
ATOM 1723 C C . VAL A 1 224 ? 2.689 -4.766 21.738 1.00 97.81 224 VAL A C 1
ATOM 1725 O O . VAL A 1 224 ? 2.282 -4.314 20.671 1.00 97.81 224 VAL A O 1
ATOM 1728 N N . GLU A 1 225 ? 2.289 -4.259 22.905 1.00 94.94 225 GLU A N 1
ATOM 1729 C CA . GLU A 1 225 ? 1.252 -3.214 23.013 1.00 94.94 225 GLU A CA 1
ATOM 1730 C C . GLU A 1 225 ? 1.594 -1.917 22.266 1.00 94.94 225 GLU A C 1
ATOM 1732 O O . GLU A 1 225 ? 0.731 -1.343 21.603 1.00 94.94 225 GLU A O 1
ATOM 1737 N N . ASP A 1 226 ? 2.847 -1.465 22.337 1.00 97.69 226 ASP A N 1
ATOM 1738 C CA . ASP A 1 226 ? 3.280 -0.254 21.646 1.00 97.69 226 ASP A CA 1
ATOM 1739 C C . ASP A 1 226 ? 3.434 -0.513 20.131 1.00 97.69 226 ASP A C 1
ATOM 1741 O O . ASP A 1 226 ? 4.238 -1.359 19.727 1.00 97.69 226 ASP A O 1
ATOM 1745 N N . PRO A 1 227 ? 2.675 0.183 19.264 1.00 98.12 227 PRO A N 1
ATOM 1746 C CA . PRO A 1 227 ? 2.672 -0.098 17.830 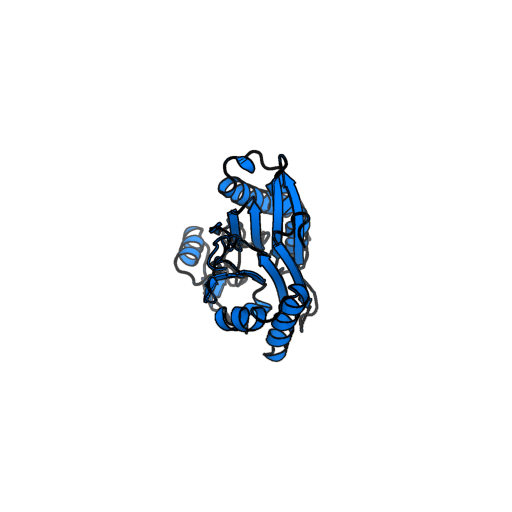1.00 98.12 227 PRO A CA 1
ATOM 1747 C C . PRO A 1 227 ? 3.996 0.265 17.140 1.00 98.12 227 PRO A C 1
ATOM 1749 O O . PRO A 1 227 ? 4.353 -0.365 16.147 1.00 98.12 227 PRO A O 1
ATOM 1752 N N . GLU A 1 228 ? 4.753 1.241 17.651 1.00 98.50 228 GLU A N 1
ATOM 1753 C CA . GLU A 1 228 ? 6.063 1.592 17.092 1.00 98.50 228 GLU A CA 1
ATOM 1754 C C . GLU A 1 228 ? 7.093 0.507 17.424 1.00 98.50 228 GLU A C 1
ATOM 1756 O O . GLU A 1 228 ? 7.860 0.073 16.563 1.00 98.50 228 GLU A O 1
ATOM 1761 N N . GLN A 1 229 ? 7.073 0.002 18.657 1.00 98.69 229 GLN A N 1
ATOM 1762 C CA . GLN A 1 229 ? 7.896 -1.126 19.068 1.00 98.69 229 GLN A CA 1
ATOM 1763 C C . GLN A 1 229 ? 7.527 -2.398 18.298 1.00 98.69 229 GLN A C 1
ATOM 1765 O O . GLN A 1 229 ? 8.426 -3.131 17.892 1.00 98.69 229 GLN A O 1
ATOM 1770 N N . ALA A 1 230 ? 6.239 -2.634 18.036 1.00 98.69 230 ALA A N 1
ATOM 1771 C CA . ALA A 1 230 ? 5.787 -3.752 17.212 1.00 98.69 230 ALA A CA 1
ATOM 1772 C C . ALA A 1 230 ? 6.317 -3.649 15.770 1.00 98.69 230 ALA A C 1
ATOM 1774 O O . ALA A 1 230 ? 6.827 -4.630 15.227 1.00 98.69 230 ALA A O 1
ATOM 1775 N N . ALA A 1 231 ? 6.279 -2.452 15.173 1.00 98.81 231 ALA A N 1
ATOM 1776 C CA . ALA A 1 231 ? 6.864 -2.203 13.856 1.00 98.81 231 ALA A CA 1
ATOM 1777 C C . ALA A 1 231 ? 8.384 -2.457 13.852 1.00 98.81 231 ALA A C 1
ATOM 1779 O O . ALA A 1 231 ? 8.911 -3.089 12.937 1.00 98.81 231 ALA A O 1
ATOM 1780 N N . LYS A 1 232 ? 9.097 -2.020 14.902 1.00 98.69 232 LYS A N 1
ATOM 1781 C CA . LYS A 1 232 ? 10.539 -2.277 15.067 1.00 98.69 232 LYS A CA 1
ATOM 1782 C C . LYS A 1 232 ? 10.849 -3.766 15.198 1.00 98.69 232 LYS A C 1
ATOM 1784 O O . LYS A 1 232 ? 11.853 -4.203 14.645 1.00 98.69 232 LYS A O 1
ATOM 1789 N N . THR A 1 233 ? 10.006 -4.536 15.887 1.00 98.69 233 THR A N 1
ATOM 1790 C CA . THR A 1 233 ? 10.156 -5.994 16.003 1.00 98.69 233 THR A CA 1
ATOM 1791 C C . THR A 1 233 ? 10.107 -6.669 14.632 1.00 98.69 233 THR A C 1
ATOM 1793 O O . THR A 1 233 ? 11.004 -7.446 14.318 1.00 98.69 233 THR A O 1
ATOM 1796 N N . LEU A 1 234 ? 9.129 -6.325 13.784 1.00 98.75 234 LEU A N 1
ATOM 1797 C CA . LEU A 1 234 ? 9.037 -6.871 12.421 1.00 98.75 234 LEU A CA 1
ATOM 1798 C C . LEU A 1 234 ? 10.257 -6.513 11.568 1.00 98.75 234 LEU A C 1
ATOM 1800 O O . LEU A 1 234 ? 10.838 -7.368 10.904 1.00 98.75 234 LEU A O 1
ATOM 1804 N N . LEU A 1 235 ? 10.678 -5.251 11.630 1.00 98.00 235 LEU A N 1
ATOM 1805 C CA . LEU A 1 235 ? 11.838 -4.757 10.896 1.00 98.00 235 LEU A CA 1
ATOM 1806 C C . LEU A 1 235 ? 13.128 -5.479 11.308 1.00 98.00 235 LEU A C 1
ATOM 1808 O O . LEU A 1 235 ? 13.931 -5.868 10.457 1.00 98.00 235 LEU A O 1
ATOM 1812 N N . GLN A 1 236 ? 13.335 -5.665 12.614 1.00 98.00 236 GLN A N 1
ATOM 1813 C CA . GLN A 1 236 ? 14.487 -6.389 13.149 1.00 98.00 236 GLN A CA 1
ATOM 1814 C C . GLN A 1 236 ? 14.491 -7.847 12.696 1.00 98.00 236 GLN A C 1
ATOM 1816 O O . GLN A 1 236 ? 15.544 -8.337 12.290 1.00 98.00 236 GLN A O 1
ATOM 1821 N N . GLU A 1 237 ? 13.333 -8.508 12.712 1.00 98.56 237 GLU A N 1
ATOM 1822 C CA . GLU A 1 237 ? 13.212 -9.888 12.246 1.00 98.56 237 GLU A CA 1
ATOM 1823 C C . GLU A 1 237 ? 13.539 -10.005 10.753 1.00 98.56 237 GLU A C 1
ATOM 1825 O O . GLU A 1 237 ? 14.369 -10.827 10.365 1.00 98.56 237 GLU A O 1
ATOM 1830 N N . ALA A 1 238 ? 12.967 -9.142 9.910 1.00 98.31 238 ALA A N 1
ATOM 1831 C CA . ALA A 1 238 ? 13.244 -9.152 8.475 1.00 98.31 238 ALA A CA 1
ATOM 1832 C C . ALA A 1 238 ? 14.734 -8.914 8.168 1.00 98.31 238 ALA A C 1
ATOM 1834 O O . ALA A 1 238 ? 15.338 -9.610 7.346 1.00 98.31 238 ALA A O 1
ATOM 1835 N N . SER A 1 239 ? 15.364 -7.981 8.887 1.00 96.88 239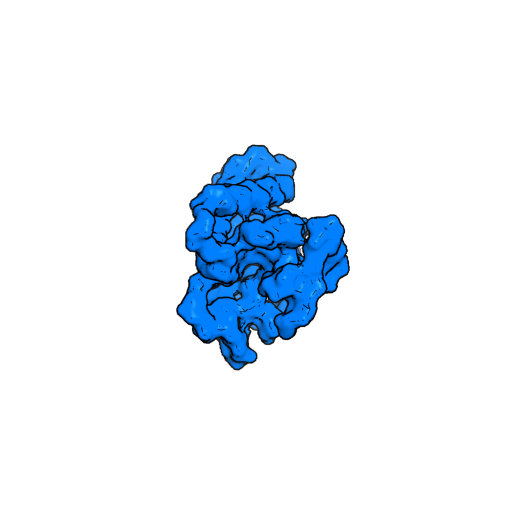 SER A N 1
ATOM 1836 C CA . SER A 1 239 ? 16.807 -7.733 8.799 1.00 96.88 239 SER A CA 1
ATOM 1837 C C . SER A 1 239 ? 17.633 -8.945 9.257 1.00 96.88 239 SER A C 1
ATOM 1839 O O . SER A 1 239 ? 18.592 -9.329 8.583 1.00 96.88 239 SER A O 1
ATOM 1841 N N . HIS A 1 240 ? 17.241 -9.600 10.357 1.00 97.38 240 HIS A N 1
ATOM 1842 C CA . HIS A 1 240 ? 17.900 -10.804 10.875 1.00 97.38 240 HIS A CA 1
ATOM 1843 C C . HIS A 1 240 ? 17.826 -11.977 9.889 1.00 97.38 240 HIS A C 1
ATOM 1845 O O . HIS A 1 240 ? 18.822 -12.671 9.680 1.00 97.38 240 HIS A O 1
ATOM 1851 N N . ARG A 1 241 ? 16.684 -12.138 9.211 1.00 97.88 241 ARG A N 1
ATOM 1852 C CA . ARG A 1 241 ? 16.477 -13.120 8.133 1.00 97.88 241 ARG A CA 1
ATOM 1853 C C . ARG A 1 241 ? 17.193 -12.765 6.832 1.00 97.88 241 ARG A C 1
ATOM 1855 O O . ARG A 1 241 ? 17.174 -13.538 5.879 1.00 97.88 241 ARG A O 1
ATOM 1862 N N . GLY A 1 242 ? 17.879 -11.626 6.801 1.00 96.69 242 GLY A N 1
ATOM 1863 C CA . GLY A 1 242 ? 18.773 -11.256 5.720 1.00 96.69 242 GLY A CA 1
ATOM 1864 C C . GLY A 1 242 ? 18.118 -10.473 4.592 1.00 96.69 242 GLY A C 1
ATOM 1865 O O . GLY A 1 242 ? 18.767 -10.365 3.547 1.00 96.69 242 GLY A O 1
ATOM 1866 N N . SER A 1 243 ? 16.924 -9.895 4.807 1.00 97.31 243 SER A N 1
ATOM 1867 C CA . SER A 1 243 ? 16.297 -8.976 3.849 1.00 97.31 243 SER A CA 1
ATOM 1868 C C . SER A 1 243 ? 17.324 -7.959 3.345 1.00 97.31 243 SER A C 1
ATOM 1870 O O . SER A 1 243 ? 18.116 -7.383 4.104 1.00 97.31 243 SER A O 1
ATOM 1872 N N . ALA A 1 244 ? 17.391 -7.834 2.023 1.00 94.06 244 ALA A N 1
ATOM 1873 C CA . ALA A 1 244 ? 18.343 -6.968 1.342 1.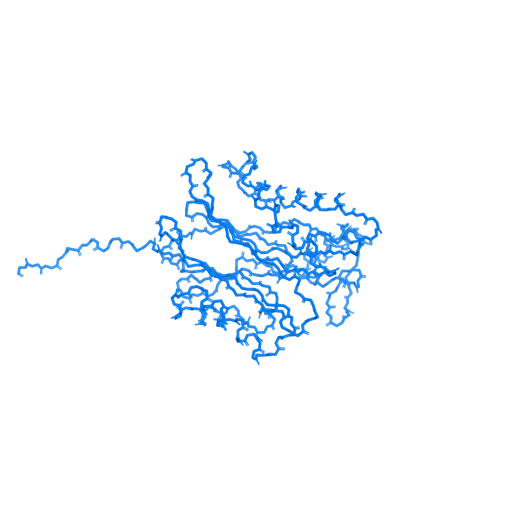00 94.06 244 ALA A CA 1
ATOM 1874 C C . ALA A 1 244 ? 17.707 -5.647 0.894 1.00 94.06 244 ALA A C 1
ATOM 1876 O O . ALA A 1 244 ? 18.406 -4.830 0.285 1.00 94.06 244 ALA A O 1
ATOM 1877 N N . ASP A 1 245 ? 16.424 -5.442 1.195 1.00 97.06 245 ASP A N 1
ATOM 1878 C CA . ASP A 1 245 ? 15.645 -4.310 0.714 1.00 97.06 245 ASP A CA 1
ATOM 1879 C C . ASP A 1 245 ? 15.512 -3.160 1.719 1.00 97.06 245 ASP A C 1
ATOM 1881 O O . ASP A 1 245 ? 16.010 -3.234 2.850 1.00 97.06 245 ASP A O 1
ATOM 1885 N N . ASN A 1 246 ? 14.883 -2.068 1.282 1.00 98.44 246 ASN A N 1
ATOM 1886 C CA . ASN A 1 246 ? 14.224 -1.146 2.195 1.00 98.44 246 ASN A CA 1
ATOM 1887 C C . ASN A 1 246 ? 13.083 -1.878 2.909 1.00 98.44 246 ASN A C 1
ATOM 1889 O O . ASN A 1 246 ? 12.465 -2.783 2.366 1.00 98.44 246 ASN A O 1
ATOM 1893 N N . ILE A 1 247 ? 12.856 -1.539 4.173 1.00 98.56 247 ILE A N 1
ATOM 1894 C CA . ILE A 1 247 ? 11.822 -2.178 4.982 1.00 98.56 247 ILE A CA 1
ATOM 1895 C C . ILE A 1 247 ? 11.064 -1.076 5.684 1.00 98.56 247 ILE A C 1
ATOM 1897 O O . ILE A 1 247 ? 11.648 -0.353 6.496 1.00 98.56 247 ILE A O 1
ATOM 1901 N N . THR A 1 248 ? 9.769 -0.981 5.419 1.00 98.81 248 THR A N 1
ATOM 1902 C CA . THR A 1 248 ? 8.878 -0.034 6.083 1.00 98.81 248 THR A CA 1
ATOM 1903 C C . THR A 1 248 ? 7.643 -0.759 6.571 1.00 98.81 248 THR A C 1
ATOM 1905 O O . THR A 1 248 ? 7.021 -1.512 5.833 1.00 98.81 248 THR A O 1
ATOM 1908 N N . CYS A 1 249 ? 7.301 -0.555 7.839 1.00 98.81 249 CYS A N 1
ATOM 1909 C CA . CYS A 1 249 ? 6.157 -1.167 8.499 1.00 98.81 249 CYS A CA 1
ATOM 1910 C C . CYS A 1 249 ? 5.351 -0.083 9.211 1.00 98.81 249 CYS A C 1
ATOM 1912 O O . CYS A 1 249 ? 5.922 0.714 9.956 1.00 98.81 249 CYS A O 1
ATOM 1914 N N . VAL A 1 250 ? 4.034 -0.091 9.041 1.00 98.88 250 VAL A N 1
ATOM 1915 C CA . VAL A 1 250 ? 3.073 0.705 9.808 1.00 98.88 250 VAL A CA 1
ATOM 1916 C C . VAL A 1 250 ? 2.143 -0.256 10.539 1.00 98.88 250 VAL A C 1
ATOM 1918 O O . VAL A 1 250 ? 1.549 -1.144 9.932 1.00 98.88 250 VAL A O 1
ATOM 1921 N N . ILE A 1 251 ? 2.009 -0.066 11.848 1.00 98.81 251 ILE A N 1
ATOM 1922 C CA . ILE A 1 251 ? 1.103 -0.825 12.708 1.00 98.81 251 ILE A CA 1
ATOM 1923 C C . ILE A 1 251 ? 0.004 0.110 13.180 1.00 98.81 251 ILE A C 1
ATOM 1925 O O . ILE A 1 251 ? 0.295 1.180 13.714 1.00 98.81 251 ILE A O 1
ATOM 1929 N N . VAL A 1 252 ? -1.250 -0.311 13.034 1.00 98.56 252 VAL A N 1
ATOM 1930 C CA . VAL A 1 252 ? -2.419 0.378 13.592 1.00 98.56 252 VAL A CA 1
ATOM 1931 C C . VAL A 1 252 ? -3.125 -0.585 14.532 1.00 98.56 252 VAL A C 1
ATOM 1933 O O . VAL A 1 252 ? -3.585 -1.637 14.104 1.00 98.56 252 VAL A O 1
ATOM 1936 N N . ARG A 1 253 ? -3.209 -0.250 15.817 1.00 97.56 253 ARG A N 1
ATOM 1937 C CA . ARG A 1 253 ? -3.953 -1.015 16.821 1.00 97.56 253 ARG A CA 1
ATOM 1938 C C . ARG A 1 253 ? -5.303 -0.376 17.059 1.00 97.56 253 ARG A C 1
ATOM 1940 O O . ARG A 1 253 ? -5.375 0.825 17.315 1.00 97.56 253 ARG A O 1
ATOM 1947 N N . PHE A 1 254 ? -6.352 -1.182 17.042 1.00 95.50 254 PHE A N 1
ATOM 1948 C CA . PHE A 1 254 ? -7.704 -0.720 17.318 1.00 95.50 254 PHE A CA 1
ATOM 1949 C C . PHE A 1 254 ? -8.008 -0.948 18.797 1.00 95.50 254 PHE A C 1
ATOM 1951 O O . PHE A 1 254 ? -7.920 -2.055 19.325 1.00 95.50 254 PHE A O 1
ATOM 1958 N N . LEU A 1 255 ? -8.289 0.145 19.495 1.00 86.75 255 LEU A N 1
ATOM 1959 C CA . LEU A 1 255 ? -8.474 0.186 20.935 1.00 86.75 255 LEU A CA 1
ATOM 1960 C C . LEU A 1 255 ? -9.977 0.198 21.216 1.00 86.75 255 LEU A C 1
ATOM 1962 O O . LEU A 1 255 ? -10.600 1.247 21.336 1.00 86.75 255 LEU A O 1
ATOM 1966 N N . GLY A 1 256 ? -10.544 -1.004 21.310 1.00 65.75 256 GLY A N 1
ATOM 1967 C CA . GLY A 1 256 ? -11.867 -1.252 21.868 1.00 65.75 256 GLY A CA 1
ATOM 1968 C C . GLY A 1 256 ? -13.066 -0.989 20.946 1.00 65.75 256 GLY A C 1
ATOM 1969 O O . GLY A 1 256 ? -13.514 0.138 20.777 1.00 65.75 256 GLY A O 1
ATOM 1970 N N . CYS A 1 257 ? -13.744 -2.077 20.581 1.00 46.09 257 CYS A N 1
ATOM 1971 C CA . CYS A 1 257 ? -15.107 -2.293 21.068 1.00 46.09 257 CYS A CA 1
ATOM 1972 C C . CYS A 1 257 ? -15.045 -3.316 22.209 1.00 46.09 257 CYS A C 1
ATOM 1974 O O . CYS A 1 257 ? -15.543 -4.433 22.089 1.00 46.09 257 CYS A O 1
ATOM 1976 N N . CYS A 1 258 ? -14.399 -2.972 23.327 1.00 40.97 258 CYS A N 1
ATOM 1977 C CA . CYS A 1 258 ? -14.686 -3.686 24.563 1.00 40.97 258 CYS A CA 1
ATOM 1978 C C . CYS A 1 258 ? -16.128 -3.323 24.906 1.00 40.97 258 CYS A C 1
ATOM 1980 O O . CYS A 1 258 ? -16.385 -2.254 25.453 1.00 40.97 258 CYS A O 1
ATOM 1982 N N . SER A 1 259 ? -17.071 -4.177 24.510 1.00 38.47 259 SER A N 1
ATOM 1983 C CA . SER A 1 259 ? -18.423 -4.174 25.047 1.00 38.47 259 SER A CA 1
ATOM 1984 C C . SER A 1 259 ? -18.314 -3.971 26.550 1.00 38.47 259 SER A C 1
ATOM 1986 O O . SER A 1 259 ? -17.605 -4.736 27.215 1.00 38.47 259 SER A O 1
ATOM 1988 N N . ASN A 1 260 ? -18.978 -2.931 27.058 1.00 34.97 260 ASN A N 1
ATOM 1989 C CA . ASN A 1 260 ? -19.269 -2.795 28.473 1.00 34.97 260 ASN A CA 1
ATOM 1990 C C . ASN A 1 260 ? -19.624 -4.189 28.994 1.00 34.97 260 ASN A C 1
ATOM 1992 O O . ASN A 1 260 ? -20.636 -4.763 28.592 1.00 34.97 260 ASN A O 1
ATOM 1996 N N . LYS A 1 261 ? -18.785 -4.760 29.861 1.00 40.69 261 LYS A N 1
ATOM 1997 C CA . LYS A 1 261 ? -19.226 -5.845 30.732 1.00 40.69 261 LYS A CA 1
ATOM 1998 C C . LYS A 1 261 ? -20.154 -5.217 31.772 1.00 40.69 261 LYS A C 1
ATOM 2000 O O . LYS A 1 261 ? -19.795 -5.093 32.935 1.00 40.69 261 LYS A O 1
ATOM 2005 N N . GLU A 1 262 ? -21.321 -4.765 31.332 1.00 46.16 262 GLU A N 1
ATOM 2006 C CA . GLU A 1 262 ? -22.479 -4.600 32.194 1.00 46.16 262 GLU A CA 1
ATOM 2007 C C . GLU A 1 262 ? -23.217 -5.937 32.200 1.00 46.16 262 GLU A C 1
ATOM 2009 O O . GLU A 1 262 ? -23.826 -6.337 31.213 1.00 46.16 262 GLU A O 1
ATOM 2014 N N . ASN A 1 263 ? -23.026 -6.673 33.292 1.00 36.41 263 ASN A N 1
ATOM 2015 C CA . ASN A 1 263 ? -24.050 -7.437 34.009 1.00 36.41 263 ASN A CA 1
ATOM 2016 C C . ASN A 1 263 ? -23.359 -7.983 35.273 1.00 36.41 263 ASN A C 1
ATOM 2018 O O . ASN A 1 263 ? -22.414 -8.762 35.173 1.00 36.41 263 ASN A O 1
ATOM 2022 N N . THR A 1 264 ? -23.562 -7.385 36.451 1.00 46.28 264 THR A N 1
ATOM 2023 C CA . THR A 1 264 ? -24.666 -7.677 37.394 1.00 46.28 264 THR A CA 1
ATOM 2024 C C . THR A 1 264 ? -24.871 -9.172 37.632 1.00 46.28 264 THR A C 1
ATOM 2026 O O . THR A 1 264 ? -25.492 -9.833 36.806 1.00 46.28 264 THR A O 1
ATOM 2029 N N . ASP A 1 265 ? -24.299 -9.656 38.742 1.00 42.03 265 ASP A N 1
ATOM 2030 C CA . ASP A 1 265 ? -24.786 -10.704 39.670 1.00 42.03 265 ASP A CA 1
ATOM 2031 C C . ASP A 1 265 ? -23.572 -11.249 40.458 1.00 42.03 265 ASP A C 1
ATOM 2033 O O . ASP A 1 265 ? -22.549 -11.569 39.865 1.00 42.03 265 ASP A O 1
ATOM 2037 N N . ASN A 1 266 ? -23.530 -11.394 41.783 1.00 39.22 266 ASN A N 1
ATOM 2038 C CA . ASN A 1 266 ? -24.530 -11.282 42.835 1.00 39.22 266 ASN A CA 1
ATOM 2039 C C . ASN A 1 266 ? -23.826 -10.826 44.122 1.00 39.22 266 ASN A C 1
ATOM 2041 O O . ASN A 1 266 ? -22.884 -11.469 44.585 1.00 39.22 266 ASN A O 1
ATOM 2045 N N . SER A 1 267 ? -24.322 -9.751 44.725 1.00 42.75 267 SER A N 1
ATOM 2046 C CA . SER A 1 267 ? -24.200 -9.525 46.161 1.00 42.75 267 SER A CA 1
ATOM 2047 C C . SER A 1 267 ? -25.550 -9.848 46.786 1.00 42.75 267 SER A C 1
ATOM 2049 O O . SER A 1 267 ? -26.431 -8.988 46.796 1.00 42.75 267 SER A O 1
ATOM 2051 N N . GLN A 1 268 ? -25.689 -11.085 47.260 1.00 43.22 268 GLN A N 1
ATOM 2052 C CA . GLN A 1 268 ? -26.535 -11.512 48.376 1.00 43.22 268 GLN A CA 1
ATOM 2053 C C . GLN A 1 268 ? -26.005 -12.843 48.909 1.00 43.22 268 GLN A C 1
ATOM 2055 O O . GLN A 1 268 ? -25.699 -13.725 48.077 1.00 43.22 268 GLN A O 1
#

InterPro domains:
  IPR000222 PPM-type phosphatase, divalent cation binding [PS01032] (39-47)
  IPR001932 PPM-type phosphatase-like domain [PF00481] (37-247)
  IPR001932 PPM-type phosphatase-like domain [PS51746] (8-254)
  IPR001932 PPM-type phosphatase-like domain [SM00331] (24-254)
  IPR001932 PPM-type phosphatase-like domain [SM00332] (1-252)
  IPR001932 PPM-type phosphatase-like domain [cd00143] (7-254)
  IPR015655 Protein phosphatase 2C [PTHR47992] (9-253)
  IPR036457 PPM-type phosphatase-like domain superfamily [G3DSA:3.60.40.10] (1-257)
  IPR036457 PPM-type phosphatase-like domain superfamily [SSF81606] (3-254)

Solvent-accessible surface area (backbone atoms only — not comparable to full-atom values): 13740 Å² total; per-residue (Å²): 102,44,96,84,55,50,31,35,58,24,52,30,74,44,38,62,71,39,98,61,69,25,61,40,67,42,82,46,78,49,73,57,100,87,41,63,31,42,40,38,37,30,15,43,29,40,67,45,37,63,33,9,53,47,46,59,72,40,31,62,61,45,24,75,72,28,94,34,40,92,80,39,45,69,60,20,47,46,52,16,39,47,48,42,34,54,51,50,61,66,74,56,57,97,83,59,67,68,20,16,13,26,36,21,34,39,40,32,51,88,48,40,36,38,26,36,25,22,9,52,26,40,34,35,33,29,43,76,87,38,58,41,73,54,46,72,60,30,40,26,77,41,72,68,51,34,47,56,20,43,76,61,72,47,48,70,39,83,72,101,48,44,9,42,76,68,72,38,61,43,33,22,22,32,43,32,70,93,46,37,86,48,27,41,42,72,53,55,75,38,78,44,73,62,44,66,44,38,46,34,39,38,30,25,25,42,32,37,58,81,74,41,55,65,58,57,51,43,62,65,32,70,82,38,85,53,30,34,60,25,17,40,51,53,52,50,50,19,51,72,75,58,42,61,37,43,31,41,29,40,22,39,38,46,46,69,54,72,70,78,87,79,72,92,86,80,94,126

Secondary structure (DSSP, 8-state):
--TTSSEEEEEEEE-TTSSS---EEEEEEEEETTEEEEEEEEE-EESSTHHHHHHHHHHHHHHHT-TTTTT-HHHHHHHHHHHHHHHHHHH--TTS---EE-EEEEEEETTEEEEEEESS-EEEEEETTEEEE-S----TTSHHHHHHHHHTT--EEEESEEEET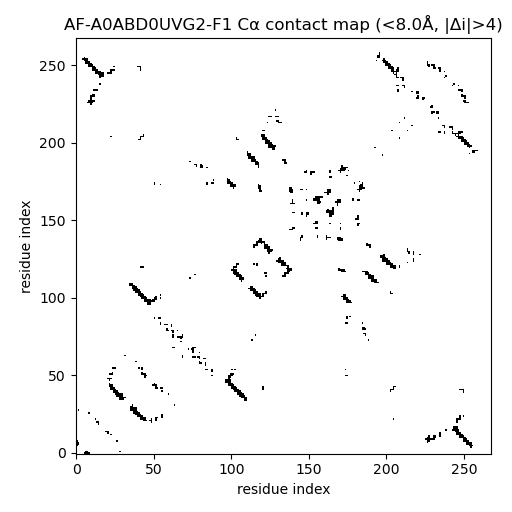TTBS-SB-EE-GGGTTTSB-PPEEEEEE--TTEEEEEEE-HHHHTTS-HHHHHHHHTT--SHHHHHHHHHHHHHHTT--S-EEEEEEEE--------------

Organism: Dendrobium thyrsiflorum (NCBI:txid117978)

pLDDT: mean 93.7, std 12.62, range [34.97, 98.94]

Radius of gyration: 19.12 Å; Cα contacts (8 Å, |Δi|>4): 631; chains: 1; bounding box: 49×33×74 Å

Nearest PDB structures (foldseek):
  4n0g-assembly2_B  TM=9.582E-01  e=4.468E-28  Arabidopsis thaliana
  5gwp-assembly2_B  TM=9.057E-01  e=4.037E-29  Oryza sativa Japonica Group
  5gwp-assembly1_A  TM=9.058E-01  e=1.926E-28  Oryza sativa Japonica Group
  7mwn-assembly1_B  TM=9.406E-01  e=3.246E-27  Arabidopsis thaliana
  4ds8-assembly1_B  TM=9.209E-01  e=1.855E-26  Arabidopsis thaliana

Sequence (268 aa):
MSHNGKFSFGYASFRGKRPSMEDFYETRIDGVDGEIVGLFGVFDGHGGARAAEYVKQHLFSNLINHPKFNTDIKSAIADAYNRTDSEFLRSENNQSRDAGSTASTAVLVGDRLLVANVGDSRAVICRGGNAIAVSRDHKPDQIDERQRIEDAGGFVMWAGTWRVGGVLAVSRAFGDRLLKQYVVAEPEIQEEVVDGSLEFLILASDGLWDVVSNEEAVTMVKPVEDPEQAAKTLLQEASHRGSADNITCVIVRFLGCCSNKENTDNSQ

Mean predicted aligned error: 4.74 Å

Foldseek 3Di:
DDPVQQKDKAKDWDFFQPPDQQKDKDWDWDAAPNWIKTKIKIKHKDQHNQASVQCRVQLVVQQSPFPCCPPPSLVSNQVSLQVSLVVSQVVDDPPRGQMWIWMWMWMDTPQKIKTKTFAAWWKWWQFQNDIDTQADHQFCPPPVLVVQQVVLVWHWDDDVAIDTNVPHGGQEIRTRVVSCSRHHSGIDMGMDGRAPRGFKMKTKDVLQCVQAPRSRLSVQQVVPPRNNVSNVSSVVNSVVSPRRGIIMMMMMGGDDPPPPPDDDDDDD